Protein AF-A0A2V7Z182-F1 (afdb_monomer)

Radius of gyration: 27.31 Å; Cα contacts (8 Å, |Δi|>4): 202; chains: 1; bounding box: 59×75×96 Å

Sequence (311 aa):
MNIFKPRNRGALAIGIALAGFFAVSAAASAQYPNQYRGQRRAMVRENYERIRQYAHHLDELAQRAREQTHVQQGAYWGFRRDPKFLRSIDRFAERTSSFHERMDTYQTRPWAVDDEINGLLNEARNVQYRLRRASFVTRRTVADWNEVISVLNQMSTEYQAGIGSRGRWRSGDREPYPGSAPPPPGTYQEPNPNQPPPPDYRGNYRRGQGDLRQLAAELETHAARASQLAGGYPGFSPDVRSFGNSVHSFRAMVDDNRASRLELRNEVDRLLQDAQSAHQELTRRPGTVSREVADEWDGIVQVLNRMRDSI

Structure (mmCIF, N/CA/C/O backbone):
data_AF-A0A2V7Z182-F1
#
_entry.id   AF-A0A2V7Z182-F1
#
loop_
_atom_site.group_PDB
_atom_site.id
_atom_site.type_symbol
_atom_site.label_atom_id
_atom_site.label_alt_id
_atom_site.label_comp_id
_atom_site.label_asym_id
_atom_site.label_entity_id
_atom_site.label_seq_id
_atom_site.pdbx_PDB_ins_code
_atom_site.Cartn_x
_atom_site.Cartn_y
_atom_site.Cartn_z
_atom_site.occupancy
_atom_site.B_iso_or_equiv
_atom_site.auth_seq_id
_atom_site.auth_comp_id
_atom_site.auth_asym_id
_atom_site.auth_atom_id
_atom_site.pdbx_PDB_model_num
ATOM 1 N N . MET A 1 1 ? -26.974 -25.967 55.560 1.00 43.41 1 MET A N 1
ATOM 2 C CA . MET A 1 1 ? -26.248 -27.145 55.036 1.00 43.41 1 MET A CA 1
ATOM 3 C C . MET A 1 1 ? -26.009 -26.899 53.553 1.00 43.41 1 MET A C 1
ATOM 5 O O . MET A 1 1 ? -26.954 -26.923 52.779 1.00 43.41 1 MET A O 1
ATOM 9 N N . ASN A 1 2 ? -24.785 -26.504 53.200 1.00 44.12 2 ASN A N 1
ATOM 10 C CA . ASN A 1 2 ? -24.392 -26.087 51.852 1.00 44.12 2 ASN A CA 1
ATOM 11 C C . ASN A 1 2 ? -23.949 -27.306 51.038 1.00 44.12 2 ASN A C 1
ATOM 13 O O . ASN A 1 2 ? -23.007 -27.984 51.441 1.00 44.12 2 ASN A O 1
ATOM 17 N N . ILE A 1 3 ? -24.578 -27.556 49.887 1.00 55.69 3 ILE A N 1
ATOM 18 C CA . ILE A 1 3 ? -24.118 -28.551 48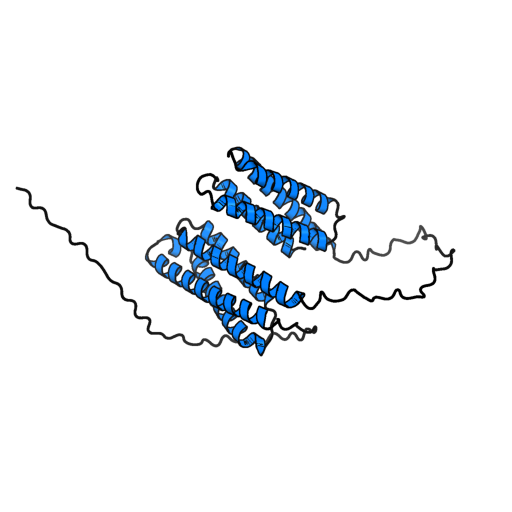.908 1.00 55.69 3 ILE A CA 1
ATOM 19 C C . ILE A 1 3 ? -23.570 -27.788 47.700 1.00 55.69 3 ILE A C 1
ATOM 21 O O . ILE A 1 3 ? -24.314 -27.324 46.836 1.00 55.69 3 ILE A O 1
ATOM 25 N N . PHE A 1 4 ? -22.247 -27.627 47.672 1.00 56.84 4 PHE A N 1
ATOM 26 C CA . PHE A 1 4 ? -21.501 -27.134 46.518 1.00 56.84 4 PHE A CA 1
ATOM 27 C C . PHE A 1 4 ? -21.509 -28.200 45.417 1.00 56.84 4 PHE A C 1
ATOM 29 O O . 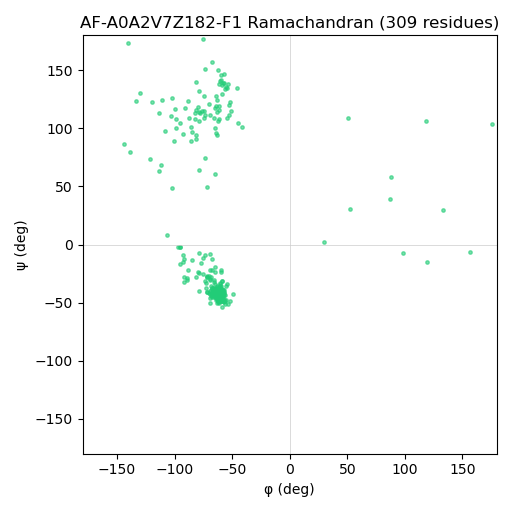PHE A 1 4 ? -21.036 -29.317 45.618 1.00 56.84 4 PHE A O 1
ATOM 36 N N . LYS A 1 5 ? -22.030 -27.848 44.238 1.00 59.91 5 LYS A N 1
ATOM 37 C CA . LYS A 1 5 ? -21.992 -28.682 43.031 1.00 59.91 5 LYS A CA 1
ATOM 38 C C . LYS A 1 5 ? -20.849 -28.188 42.129 1.00 59.91 5 LYS A C 1
ATOM 40 O O . LYS A 1 5 ? -20.912 -27.041 41.682 1.00 59.91 5 LYS A O 1
ATOM 45 N N . PRO A 1 6 ? -19.809 -28.991 41.846 1.00 55.38 6 PRO A N 1
ATOM 46 C CA . PRO A 1 6 ? -18.745 -28.592 40.931 1.00 55.38 6 PRO A CA 1
ATOM 47 C C . PRO A 1 6 ? -19.239 -28.645 39.478 1.00 55.38 6 PRO A C 1
ATOM 49 O O . PRO A 1 6 ? -19.786 -29.648 39.019 1.00 55.38 6 PRO A O 1
ATOM 52 N N . ARG A 1 7 ? -19.054 -27.546 38.738 1.00 53.84 7 ARG A N 1
ATOM 53 C CA . ARG A 1 7 ? -19.228 -27.500 37.281 1.00 53.84 7 ARG A CA 1
ATOM 54 C C . ARG A 1 7 ? -17.909 -27.893 36.617 1.00 53.84 7 ARG A C 1
ATOM 56 O O . ARG A 1 7 ? -16.943 -27.136 36.647 1.00 53.84 7 ARG A O 1
ATOM 63 N N . ASN A 1 8 ? -17.907 -29.081 36.022 1.00 45.34 8 ASN A N 1
ATOM 64 C CA . ASN A 1 8 ? -16.828 -29.614 35.200 1.00 45.34 8 ASN A CA 1
ATOM 65 C C . ASN A 1 8 ? -16.543 -28.693 34.004 1.00 45.34 8 ASN A C 1
ATOM 67 O O . ASN A 1 8 ? -17.449 -28.327 33.255 1.00 45.34 8 ASN A O 1
ATOM 71 N N . ARG A 1 9 ? -15.266 -28.345 33.818 1.00 50.88 9 ARG A N 1
ATOM 72 C CA . ARG A 1 9 ? -14.740 -27.730 32.598 1.00 50.88 9 ARG A CA 1
ATOM 73 C C . ARG A 1 9 ? -14.478 -28.848 31.589 1.00 50.88 9 ARG A C 1
ATOM 75 O O . ARG A 1 9 ? -13.557 -29.634 31.778 1.00 50.88 9 ARG A O 1
ATOM 82 N N . GLY A 1 10 ? -15.301 -28.933 30.549 1.00 38.12 10 GLY A N 1
ATOM 83 C CA . GLY A 1 10 ? -15.028 -29.783 29.393 1.00 38.12 10 GLY A CA 1
ATOM 84 C C . GLY A 1 10 ? -13.944 -29.146 28.529 1.00 38.12 10 GLY A C 1
ATOM 85 O O . GLY A 1 10 ? -14.150 -28.065 27.982 1.00 38.12 10 GLY A O 1
ATOM 86 N N . ALA A 1 11 ? -12.792 -29.805 28.427 1.00 41.91 11 ALA A N 1
ATOM 87 C CA . ALA A 1 11 ? -11.800 -29.539 27.398 1.00 41.91 11 ALA A CA 1
ATOM 88 C C . ALA A 1 11 ? -12.270 -30.212 26.099 1.00 41.91 11 ALA A C 1
ATOM 90 O O . ALA A 1 11 ? -12.361 -31.436 26.036 1.00 41.91 11 ALA A O 1
ATOM 91 N N . LEU A 1 12 ? -12.599 -29.419 25.079 1.00 40.78 12 LEU A N 1
ATOM 92 C CA . LEU A 1 12 ? -12.840 -29.910 23.724 1.00 40.78 12 LEU A CA 1
ATOM 93 C C . LEU A 1 12 ? -11.544 -29.768 22.924 1.00 40.78 12 LEU A C 1
ATOM 95 O O . LEU A 1 12 ? -11.163 -28.669 22.527 1.00 40.78 12 LEU A O 1
ATOM 99 N N . ALA A 1 13 ? -10.871 -30.896 22.712 1.00 37.09 13 ALA A N 1
ATOM 100 C CA . ALA A 1 13 ? -9.857 -31.043 21.682 1.00 37.09 13 ALA A CA 1
ATOM 101 C C . ALA A 1 13 ? -10.572 -31.185 20.331 1.00 37.09 13 ALA A C 1
ATOM 103 O O . ALA A 1 13 ? -11.305 -32.148 20.113 1.00 37.09 13 ALA A O 1
ATOM 104 N N . ILE A 1 14 ? -10.388 -30.214 19.438 1.00 36.94 14 ILE A N 1
ATOM 105 C CA . ILE A 1 14 ? -10.857 -30.294 18.053 1.00 36.94 14 ILE A CA 1
ATOM 106 C C . ILE A 1 14 ? -9.654 -30.713 17.210 1.00 36.94 14 ILE A C 1
ATOM 108 O O . ILE A 1 14 ? -8.779 -29.903 16.914 1.00 36.94 14 ILE A O 1
ATOM 112 N N . GLY A 1 15 ? -9.594 -31.999 16.865 1.00 32.78 15 GLY A N 1
ATOM 113 C CA . GLY A 1 15 ? -8.728 -32.497 15.803 1.00 32.78 15 GLY A CA 1
ATOM 114 C C . GLY A 1 15 ? -9.387 -32.214 14.457 1.00 32.78 15 GLY A C 1
ATOM 115 O O . GLY A 1 15 ? -10.484 -32.702 14.200 1.00 32.78 15 GLY A O 1
ATOM 116 N N . ILE A 1 16 ? -8.738 -31.416 13.611 1.00 33.66 16 ILE A N 1
ATOM 117 C CA . ILE A 1 16 ? -9.162 -31.212 12.224 1.00 33.66 16 ILE A CA 1
ATOM 118 C C . ILE A 1 16 ? -8.290 -32.112 11.352 1.00 33.66 16 ILE A C 1
ATOM 120 O O . ILE A 1 16 ? -7.101 -31.859 11.174 1.00 33.66 16 ILE A O 1
ATOM 124 N N . ALA A 1 17 ? -8.893 -33.175 10.826 1.00 31.91 17 ALA A N 1
ATOM 125 C CA . ALA A 1 17 ? -8.349 -33.935 9.713 1.00 31.91 17 ALA A CA 1
ATOM 126 C C . ALA A 1 17 ? -8.723 -33.207 8.413 1.00 31.91 17 ALA A C 1
ATOM 128 O O . ALA A 1 17 ? -9.901 -33.115 8.071 1.00 31.91 17 ALA A O 1
ATOM 129 N N . LEU A 1 18 ? -7.731 -32.673 7.699 1.00 32.06 18 LEU A N 1
ATOM 130 C CA . LEU A 1 18 ? -7.909 -32.136 6.350 1.00 32.06 18 LEU A CA 1
ATOM 131 C C . LEU A 1 18 ? -7.786 -33.285 5.343 1.00 32.06 18 LEU A C 1
ATOM 133 O O . LEU A 1 18 ? -6.684 -33.675 4.965 1.00 32.06 18 LEU A O 1
ATOM 137 N N . ALA A 1 19 ? -8.925 -33.838 4.926 1.00 31.41 19 ALA A N 1
ATOM 138 C CA . ALA A 1 19 ? -9.030 -34.668 3.729 1.00 31.41 19 ALA A CA 1
ATOM 139 C C . ALA A 1 19 ? -9.649 -33.820 2.606 1.00 31.41 19 ALA A C 1
ATOM 141 O O . ALA A 1 19 ? -10.671 -33.167 2.806 1.00 31.41 19 ALA A O 1
ATOM 142 N N . GLY A 1 20 ? -8.955 -33.773 1.467 1.00 29.89 20 GLY A N 1
ATOM 143 C CA . GLY A 1 20 ? -9.157 -32.800 0.394 1.00 29.89 20 GLY A CA 1
ATOM 144 C C . GLY A 1 20 ? -10.384 -32.994 -0.495 1.00 29.89 20 GLY A C 1
ATOM 145 O O . GLY A 1 20 ? -11.116 -33.966 -0.369 1.00 29.89 20 GLY A O 1
ATOM 146 N N . PHE A 1 21 ? -10.550 -32.040 -1.415 1.00 30.34 21 PHE A N 1
ATOM 147 C CA . PHE A 1 21 ? -10.934 -32.192 -2.827 1.00 30.34 21 PHE A CA 1
ATOM 148 C C . PHE A 1 21 ? -11.083 -30.771 -3.398 1.00 30.34 21 PHE A C 1
ATOM 150 O O . PHE A 1 21 ? -12.078 -30.103 -3.133 1.00 30.34 21 PHE A O 1
ATOM 157 N N . PHE A 1 22 ? -10.110 -30.290 -4.177 1.00 30.70 22 PHE A N 1
ATOM 158 C CA . PHE A 1 22 ? -10.316 -29.103 -5.011 1.00 30.70 22 PHE A CA 1
ATOM 159 C C . PHE A 1 22 ? -10.513 -29.549 -6.454 1.00 30.70 22 PHE A C 1
ATOM 161 O O . PHE A 1 22 ? -9.608 -30.068 -7.105 1.00 30.70 22 PHE A O 1
ATOM 168 N N . ALA A 1 23 ? -11.744 -29.371 -6.927 1.00 30.06 23 ALA A N 1
ATOM 169 C CA . ALA A 1 23 ? -12.083 -29.440 -8.333 1.00 30.06 23 ALA A CA 1
ATOM 170 C C . ALA A 1 23 ? -11.379 -28.287 -9.061 1.00 30.06 23 ALA A C 1
ATOM 172 O O . ALA A 1 23 ? -11.641 -27.115 -8.787 1.00 30.06 23 ALA A O 1
ATOM 173 N N . VAL A 1 24 ? -10.489 -28.632 -9.991 1.00 30.06 24 VAL A N 1
ATOM 174 C CA . VAL A 1 24 ? -9.858 -27.688 -10.917 1.00 30.06 24 VAL A CA 1
ATOM 175 C C . VAL A 1 24 ? -10.954 -27.113 -11.811 1.00 30.06 24 VAL A C 1
ATOM 177 O O . VAL A 1 24 ? -11.411 -27.756 -12.754 1.00 30.06 24 VAL A O 1
ATOM 180 N N . SER A 1 25 ? -11.412 -25.903 -11.501 1.00 30.92 25 SER A N 1
ATOM 181 C CA . SER A 1 25 ? -12.234 -25.133 -12.429 1.00 30.92 25 SER A CA 1
ATOM 182 C C . SER A 1 25 ? -11.298 -24.516 -13.457 1.00 30.92 25 SER A C 1
ATOM 184 O O . SER A 1 25 ? -10.564 -23.579 -13.156 1.00 30.92 25 SER A O 1
ATOM 186 N N . ALA A 1 26 ? -11.306 -25.060 -14.672 1.00 32.38 26 ALA A N 1
ATOM 187 C CA . ALA A 1 26 ? -10.651 -24.448 -15.816 1.00 32.38 26 ALA A CA 1
ATOM 188 C C . ALA A 1 26 ? -11.330 -23.101 -16.109 1.00 32.38 26 ALA A C 1
ATOM 190 O O . ALA A 1 26 ? -12.358 -23.035 -16.784 1.00 32.38 26 ALA A O 1
ATOM 191 N N . ALA A 1 27 ? -10.778 -22.017 -15.566 1.00 37.78 27 ALA A N 1
ATOM 192 C CA . ALA A 1 27 ? -11.154 -20.677 -15.972 1.00 37.78 27 ALA A CA 1
ATOM 193 C C . ALA A 1 27 ? -10.754 -20.503 -17.442 1.00 37.78 27 ALA A C 1
ATOM 195 O O . ALA A 1 27 ? -9.583 -20.624 -17.806 1.00 37.78 27 ALA A O 1
ATOM 196 N N . ALA A 1 28 ? -11.752 -20.249 -18.289 1.00 33.56 28 ALA A N 1
ATOM 197 C CA . ALA A 1 28 ? -11.563 -19.887 -19.680 1.00 33.56 28 ALA A CA 1
ATOM 198 C C . ALA A 1 28 ? -10.598 -18.697 -19.760 1.00 33.56 28 ALA A C 1
ATOM 200 O O . ALA A 1 28 ? -10.908 -17.584 -19.331 1.00 33.56 28 ALA A O 1
ATOM 201 N N . SER A 1 29 ? -9.405 -18.946 -20.290 1.00 39.16 29 SER A N 1
ATOM 202 C CA . SER A 1 29 ? -8.447 -17.905 -20.605 1.00 39.16 29 SER A CA 1
ATOM 203 C C . SER A 1 29 ? -9.039 -17.048 -21.717 1.00 39.16 29 SER A C 1
ATOM 205 O O . SER A 1 29 ? -9.168 -17.472 -22.865 1.00 39.16 29 SER A O 1
ATOM 207 N N . ALA A 1 30 ? -9.421 -15.820 -21.369 1.00 37.66 30 ALA A N 1
ATOM 208 C CA . ALA A 1 30 ? -9.633 -14.777 -22.352 1.00 37.66 30 ALA A CA 1
ATOM 209 C C . ALA A 1 30 ? -8.343 -14.668 -23.178 1.00 37.66 30 ALA A C 1
ATOM 211 O O . ALA A 1 30 ? -7.292 -14.260 -22.677 1.00 37.66 30 ALA A O 1
ATOM 212 N N . GLN A 1 31 ? -8.408 -15.116 -24.431 1.00 34.97 31 GLN A N 1
ATOM 213 C CA . GLN A 1 31 ? -7.361 -14.910 -25.417 1.00 34.97 31 GLN A CA 1
ATOM 214 C C . GLN A 1 31 ? -7.264 -13.405 -25.649 1.00 34.97 31 GLN A C 1
ATOM 216 O O . GLN A 1 31 ? -8.044 -12.843 -26.408 1.00 34.97 31 GLN A O 1
ATOM 221 N N . TYR A 1 32 ? -6.341 -12.741 -24.957 1.00 35.16 32 TYR A N 1
ATOM 222 C CA . TYR A 1 32 ? -5.989 -11.358 -25.248 1.00 35.16 32 TYR A CA 1
ATOM 223 C C . TYR A 1 32 ? -5.156 -11.338 -26.536 1.00 35.16 32 TYR A C 1
ATOM 225 O O . TYR A 1 32 ? -4.015 -11.813 -26.524 1.00 35.16 32 TYR A O 1
ATOM 233 N N . PRO A 1 33 ? -5.668 -10.789 -27.651 1.00 40.59 33 PRO A N 1
ATOM 234 C CA . PRO A 1 33 ? -4.858 -10.564 -28.828 1.00 40.59 33 PRO A CA 1
ATOM 235 C C . PRO A 1 33 ? -4.105 -9.258 -28.590 1.00 40.59 33 PRO A C 1
ATOM 237 O O . PRO A 1 33 ? -4.639 -8.180 -28.821 1.00 40.59 33 PRO A O 1
ATOM 240 N N . ASN A 1 34 ? -2.877 -9.324 -28.074 1.00 42.03 34 ASN A N 1
ATOM 241 C CA . ASN A 1 34 ? -2.003 -8.155 -28.108 1.00 42.03 34 ASN A CA 1
ATOM 242 C C . ASN A 1 34 ? -0.537 -8.527 -28.327 1.00 42.03 34 ASN A C 1
ATOM 244 O O . ASN A 1 34 ? 0.277 -8.656 -27.413 1.00 42.03 34 ASN A O 1
ATOM 248 N N . GLN A 1 35 ? -0.227 -8.644 -29.616 1.00 40.00 35 GLN A N 1
ATOM 249 C CA . GLN A 1 35 ? 1.093 -8.579 -30.233 1.00 40.00 35 GLN A CA 1
ATOM 250 C C . GLN A 1 35 ? 1.727 -7.174 -30.078 1.00 40.00 35 GLN A C 1
ATOM 252 O O . GLN A 1 35 ? 2.040 -6.515 -31.067 1.00 40.00 35 GLN A O 1
ATOM 257 N N . TYR A 1 36 ? 1.955 -6.706 -28.848 1.00 44.97 36 TYR A N 1
ATOM 258 C CA . TYR A 1 36 ? 2.839 -5.560 -28.586 1.00 44.97 36 TYR A CA 1
ATOM 259 C C . TYR A 1 36 ? 4.193 -6.103 -28.105 1.00 44.97 36 TYR A C 1
ATOM 261 O O . TYR A 1 36 ? 4.327 -6.541 -26.965 1.00 44.97 36 TYR A O 1
ATOM 269 N N . ARG A 1 37 ? 5.129 -6.391 -29.023 1.00 40.47 37 ARG A N 1
ATOM 270 C CA . ARG A 1 37 ? 6.167 -5.478 -29.558 1.00 40.47 37 ARG A CA 1
ATOM 271 C C . ARG A 1 37 ? 6.949 -4.764 -28.457 1.00 40.47 37 ARG A C 1
ATOM 273 O O . ARG A 1 37 ? 6.459 -3.837 -27.829 1.00 40.47 37 ARG A O 1
ATOM 280 N N . GLY A 1 38 ? 8.202 -5.182 -28.319 1.00 41.78 38 GLY A N 1
ATOM 281 C CA . GLY A 1 38 ? 9.163 -4.711 -27.333 1.00 41.78 38 GLY A CA 1
ATOM 282 C C . GLY A 1 38 ? 9.547 -5.894 -26.465 1.00 41.78 38 GLY A C 1
ATOM 283 O O . GLY A 1 38 ? 8.718 -6.373 -25.703 1.00 41.78 38 GLY A O 1
ATOM 284 N N . GLN A 1 39 ? 10.759 -6.421 -26.650 1.00 47.22 39 GLN A N 1
ATOM 285 C CA . GLN A 1 39 ? 11.314 -7.542 -25.887 1.00 47.22 39 GLN A CA 1
ATOM 286 C C . GLN A 1 39 ? 10.962 -7.399 -24.401 1.00 47.22 39 GLN A C 1
ATOM 288 O O . GLN A 1 39 ? 11.580 -6.605 -23.690 1.00 47.22 39 GLN A O 1
ATOM 293 N N . ARG A 1 40 ? 9.953 -8.149 -23.937 1.00 56.69 40 ARG A N 1
ATOM 294 C CA . ARG A 1 40 ? 9.648 -8.253 -22.512 1.00 56.69 40 ARG A CA 1
ATOM 295 C C . ARG A 1 40 ? 10.878 -8.885 -21.893 1.00 56.69 40 ARG A C 1
ATOM 297 O O . ARG A 1 40 ? 11.181 -10.047 -22.159 1.00 56.69 40 ARG A O 1
ATOM 304 N N . ARG A 1 41 ? 11.655 -8.071 -21.180 1.00 67.25 41 ARG A N 1
ATOM 305 C CA . ARG A 1 41 ? 12.883 -8.517 -20.535 1.00 67.25 41 ARG A CA 1
ATOM 306 C C . ARG A 1 41 ? 12.478 -9.580 -19.529 1.00 67.25 41 ARG A C 1
ATOM 308 O O . ARG A 1 41 ? 11.847 -9.266 -18.526 1.00 67.25 41 ARG A O 1
ATOM 315 N N . ALA A 1 42 ? 12.796 -10.831 -19.845 1.00 75.44 42 ALA A N 1
ATOM 316 C CA . ALA A 1 42 ? 12.659 -11.910 -18.889 1.00 75.44 42 ALA A CA 1
ATOM 317 C C . ALA A 1 42 ? 13.472 -11.537 -17.645 1.00 75.44 42 ALA A C 1
ATOM 319 O O . ALA A 1 42 ? 14.607 -11.060 -17.759 1.00 75.44 42 ALA A O 1
ATOM 320 N N . MET A 1 43 ? 12.870 -11.714 -16.473 1.00 84.19 43 MET A N 1
ATOM 321 C CA . MET A 1 43 ? 13.560 -11.466 -15.215 1.00 84.19 43 MET A CA 1
ATOM 322 C C . MET A 1 43 ? 14.826 -12.315 -15.105 1.00 84.19 43 MET A C 1
ATOM 324 O O . MET A 1 43 ? 14.887 -13.449 -15.586 1.00 84.19 43 MET A O 1
ATOM 328 N N . VAL A 1 44 ? 15.843 -11.761 -14.442 1.00 86.69 44 VAL A N 1
ATOM 329 C CA . VAL A 1 44 ? 17.016 -12.536 -14.028 1.00 86.69 44 VAL A CA 1
ATOM 330 C C . VAL A 1 44 ? 16.541 -13.703 -13.158 1.00 86.69 44 VAL A C 1
ATOM 332 O O . VAL A 1 44 ? 15.653 -13.529 -12.326 1.00 86.69 44 VAL A O 1
ATOM 335 N N . ARG A 1 45 ? 17.127 -14.891 -13.356 1.00 87.69 45 ARG A N 1
ATOM 336 C CA . ARG A 1 45 ? 16.729 -16.134 -12.673 1.00 87.69 45 ARG A CA 1
ATOM 337 C C . ARG A 1 45 ? 16.607 -15.968 -11.155 1.00 87.69 45 ARG A C 1
ATOM 339 O O . ARG A 1 45 ? 15.639 -16.440 -10.577 1.00 87.69 45 ARG A O 1
ATOM 346 N N . GLU A 1 46 ? 17.549 -15.261 -10.543 1.00 89.50 46 GLU A N 1
ATOM 347 C CA . GLU A 1 46 ? 17.565 -15.006 -9.102 1.00 89.50 46 GLU A CA 1
ATOM 348 C C . GLU A 1 46 ? 16.368 -14.156 -8.634 1.00 89.50 46 GLU A C 1
ATOM 350 O O . GLU A 1 46 ? 15.692 -14.509 -7.671 1.00 89.50 46 GLU A O 1
ATOM 355 N N . ASN A 1 47 ? 16.053 -13.062 -9.337 1.00 90.19 47 ASN A N 1
ATOM 356 C CA . ASN A 1 47 ? 14.873 -12.239 -9.042 1.00 90.19 47 ASN A CA 1
ATOM 357 C C . ASN A 1 47 ? 13.577 -13.018 -9.277 1.00 90.19 47 ASN A C 1
ATOM 359 O O . ASN A 1 47 ? 12.633 -12.892 -8.504 1.00 90.19 47 ASN A O 1
ATOM 363 N N . TYR A 1 48 ? 13.540 -13.845 -10.323 1.00 92.62 48 TYR A N 1
ATOM 364 C CA . TYR A 1 48 ? 12.413 -14.735 -10.577 1.00 92.62 48 TYR A CA 1
ATOM 365 C C . TYR A 1 48 ? 12.186 -15.707 -9.409 1.00 92.62 48 TYR A C 1
ATOM 367 O O . TYR A 1 48 ? 11.059 -15.820 -8.935 1.00 92.62 48 TYR A O 1
ATOM 375 N N . GLU A 1 49 ? 13.235 -16.376 -8.923 1.00 94.44 49 GLU A N 1
ATOM 376 C CA . GLU A 1 49 ? 13.138 -17.311 -7.794 1.00 94.44 49 GLU A CA 1
ATOM 377 C C . GLU A 1 49 ? 12.648 -16.601 -6.520 1.00 94.44 49 GLU A C 1
ATOM 379 O O . GLU A 1 49 ? 11.759 -17.121 -5.845 1.00 94.44 49 GLU A O 1
ATOM 384 N N . ARG A 1 50 ? 13.123 -15.377 -6.248 1.00 95.06 50 ARG A N 1
ATOM 385 C CA . ARG A 1 50 ? 12.624 -14.544 -5.138 1.00 95.06 50 ARG A CA 1
ATOM 386 C C . ARG A 1 50 ? 11.148 -14.179 -5.288 1.00 95.06 50 ARG A C 1
ATOM 388 O O . ARG A 1 50 ? 10.364 -14.389 -4.369 1.00 95.06 50 ARG A O 1
ATOM 395 N N . ILE A 1 51 ? 10.734 -13.679 -6.452 1.00 95.31 51 ILE A N 1
ATOM 396 C CA . ILE A 1 51 ? 9.330 -13.306 -6.702 1.00 95.31 51 ILE A CA 1
ATOM 397 C C . ILE A 1 51 ? 8.416 -14.524 -6.628 1.00 95.31 51 ILE A C 1
ATOM 399 O O . ILE A 1 51 ? 7.307 -14.417 -6.114 1.00 95.31 51 ILE A O 1
ATOM 403 N N . ARG A 1 52 ? 8.882 -15.691 -7.078 1.00 95.94 52 ARG A N 1
ATOM 404 C CA . ARG A 1 52 ? 8.161 -16.956 -6.934 1.00 95.94 52 ARG A CA 1
ATOM 405 C C . ARG A 1 52 ? 7.975 -17.343 -5.463 1.00 95.94 52 ARG A C 1
ATOM 407 O O . ARG A 1 52 ? 6.869 -17.706 -5.078 1.00 95.94 52 ARG A O 1
ATOM 414 N N . GLN A 1 53 ? 9.016 -17.219 -4.636 1.00 96.94 53 GLN A N 1
ATOM 415 C CA . GLN A 1 53 ? 8.913 -17.452 -3.187 1.00 96.94 53 GLN A CA 1
ATOM 416 C C . GLN A 1 53 ? 7.921 -16.488 -2.528 1.00 96.94 53 GLN A C 1
ATOM 418 O O . GLN A 1 53 ? 7.091 -16.913 -1.727 1.00 96.94 53 GLN A O 1
ATOM 423 N N . TYR A 1 54 ? 7.952 -15.205 -2.899 1.00 97.19 54 TYR A N 1
ATOM 424 C CA . TYR A 1 54 ? 6.974 -14.242 -2.399 1.00 97.19 54 TYR A CA 1
ATOM 425 C C . TYR A 1 54 ? 5.553 -14.542 -2.872 1.00 97.19 54 TYR A C 1
ATOM 427 O O . TYR A 1 54 ? 4.629 -14.390 -2.084 1.00 97.19 54 TYR A O 1
ATOM 435 N N . ALA A 1 55 ? 5.368 -14.993 -4.116 1.00 97.62 55 ALA A N 1
ATOM 436 C CA . ALA A 1 55 ? 4.061 -15.383 -4.639 1.00 97.62 55 ALA A CA 1
ATOM 437 C C . ALA A 1 55 ? 3.450 -16.531 -3.824 1.00 97.62 55 ALA A C 1
ATOM 439 O O . ALA A 1 55 ? 2.290 -16.451 -3.431 1.00 97.62 55 ALA A O 1
ATOM 440 N N . HIS A 1 56 ? 4.255 -17.552 -3.518 1.00 97.81 56 HIS A N 1
ATOM 441 C CA . HIS A 1 56 ? 3.855 -18.662 -2.657 1.00 97.81 56 HIS A CA 1
ATOM 442 C C . HIS A 1 56 ? 3.494 -18.182 -1.245 1.00 97.81 56 HIS A C 1
ATOM 444 O O . HIS A 1 56 ? 2.417 -18.486 -0.742 1.00 97.81 56 HIS A O 1
ATOM 450 N N . HIS A 1 57 ? 4.363 -17.385 -0.613 1.00 97.50 57 HIS A N 1
ATOM 451 C CA . HIS A 1 57 ? 4.100 -16.858 0.728 1.00 97.50 57 HIS A CA 1
ATOM 452 C C . HIS A 1 57 ? 2.837 -15.980 0.764 1.00 97.50 57 HIS A C 1
ATOM 454 O O . HIS A 1 57 ? 2.033 -16.068 1.691 1.00 97.50 57 HIS A O 1
ATOM 460 N N . LEU A 1 58 ? 2.629 -15.158 -0.266 1.00 97.88 58 LEU A N 1
ATOM 461 C CA . LEU A 1 58 ? 1.442 -14.323 -0.402 1.00 97.88 58 LEU A CA 1
ATOM 462 C C . LEU A 1 58 ? 0.166 -15.169 -0.514 1.00 97.88 58 LEU A C 1
ATOM 464 O O . LEU A 1 58 ? -0.833 -14.819 0.111 1.00 97.88 58 LEU A O 1
ATOM 468 N N . ASP A 1 59 ? 0.198 -16.271 -1.270 1.00 98.12 59 ASP A N 1
ATOM 469 C CA . ASP A 1 59 ? -0.922 -17.215 -1.387 1.00 98.12 59 ASP A CA 1
ATOM 470 C C . ASP A 1 59 ? -1.252 -17.840 -0.029 1.00 98.12 59 ASP A C 1
ATOM 472 O O . ASP A 1 59 ? -2.390 -17.747 0.427 1.00 98.12 59 ASP A O 1
ATOM 476 N N . GLU A 1 60 ? -0.253 -18.347 0.700 1.00 97.56 60 GLU A N 1
ATOM 477 C CA . GLU A 1 60 ? -0.451 -18.882 2.054 1.00 97.56 60 GLU A CA 1
ATOM 478 C C . GLU A 1 60 ? -1.085 -17.858 3.009 1.00 97.56 60 GLU A C 1
ATOM 480 O O . GLU A 1 60 ? -2.007 -18.191 3.762 1.00 97.56 60 GLU A O 1
ATOM 485 N N . LEU A 1 61 ? -0.621 -16.603 2.979 1.00 96.50 61 LEU A N 1
ATOM 486 C CA . LEU A 1 61 ? -1.192 -15.521 3.785 1.00 96.50 61 LEU A CA 1
ATOM 487 C C . LEU A 1 61 ? -2.637 -15.212 3.375 1.00 96.50 61 LEU A C 1
ATOM 489 O O . LEU A 1 61 ? -3.498 -15.035 4.241 1.00 96.50 61 LEU A O 1
ATOM 493 N N . ALA A 1 62 ? -2.922 -15.175 2.072 1.00 96.25 62 ALA A N 1
ATOM 494 C CA . ALA A 1 62 ? -4.251 -14.886 1.552 1.00 96.25 62 ALA A CA 1
ATOM 495 C C . ALA A 1 62 ? -5.256 -16.003 1.884 1.00 96.25 62 ALA A C 1
ATOM 497 O O . ALA A 1 62 ? -6.365 -15.705 2.340 1.00 96.25 62 ALA A O 1
ATOM 498 N N . GLN A 1 63 ? -4.866 -17.276 1.742 1.00 97.12 63 GLN A N 1
ATOM 499 C CA . GLN A 1 63 ? -5.700 -18.415 2.145 1.00 97.12 63 GLN A CA 1
ATOM 500 C C . GLN A 1 63 ? -5.936 -18.420 3.655 1.00 97.12 63 GLN A C 1
ATOM 502 O O . GLN A 1 63 ? -7.076 -18.545 4.101 1.00 97.12 63 GLN A O 1
ATOM 507 N N . ARG A 1 64 ? -4.896 -18.181 4.463 1.00 94.88 64 ARG A N 1
ATOM 508 C CA . ARG A 1 64 ? -5.038 -18.088 5.922 1.00 94.88 64 ARG A CA 1
ATOM 509 C C . ARG A 1 64 ? -5.993 -16.962 6.326 1.00 94.88 64 ARG A C 1
ATOM 511 O O . ARG A 1 64 ? -6.845 -17.162 7.191 1.00 94.88 64 ARG A O 1
ATOM 518 N N . ALA A 1 65 ? -5.884 -15.787 5.705 1.00 91.62 65 ALA A N 1
ATOM 519 C CA . ALA A 1 65 ? -6.784 -14.663 5.962 1.00 91.62 65 ALA A CA 1
ATOM 520 C C . ALA A 1 65 ? -8.236 -15.001 5.581 1.00 91.62 65 ALA A C 1
ATOM 522 O O . ALA A 1 65 ? -9.167 -14.692 6.334 1.00 91.62 65 ALA A O 1
ATOM 523 N N . ARG A 1 66 ? -8.433 -15.685 4.449 1.00 93.38 66 ARG A N 1
ATOM 524 C CA . ARG A 1 66 ? -9.733 -16.202 4.011 1.00 93.38 66 ARG A CA 1
ATOM 525 C C . ARG A 1 66 ? -10.324 -17.170 5.034 1.00 93.38 66 ARG A C 1
ATOM 527 O O . ARG A 1 66 ? -11.430 -16.932 5.518 1.00 93.38 66 ARG A O 1
ATOM 534 N N . GLU A 1 67 ? -9.585 -18.203 5.423 1.00 92.19 67 GLU A N 1
ATOM 535 C CA . GLU A 1 67 ? -10.014 -19.200 6.411 1.00 92.19 67 GLU A CA 1
ATOM 536 C C . GLU A 1 67 ? -10.389 -18.559 7.750 1.00 92.19 67 GLU A C 1
ATOM 538 O O . GLU A 1 67 ? -11.479 -18.796 8.274 1.00 92.19 67 GLU A O 1
ATOM 543 N N . GLN A 1 68 ? -9.528 -17.685 8.282 1.00 89.00 68 GLN A N 1
ATOM 544 C CA . GLN A 1 68 ? -9.802 -16.968 9.528 1.00 89.00 68 GLN A CA 1
ATOM 545 C C . GLN A 1 68 ? -11.097 -16.156 9.447 1.00 89.00 68 GLN A C 1
ATOM 547 O O . GLN A 1 68 ? -11.867 -16.120 10.409 1.00 89.00 68 GLN A O 1
ATOM 552 N N . THR A 1 69 ? -11.344 -15.507 8.310 1.00 86.56 69 THR A N 1
ATOM 553 C CA . THR A 1 69 ? -12.533 -14.678 8.114 1.00 86.56 69 THR A CA 1
ATOM 554 C C . THR A 1 69 ? -13.806 -15.530 8.081 1.00 86.56 69 THR A C 1
ATOM 556 O O . THR A 1 69 ? -14.794 -15.175 8.728 1.00 86.56 69 THR A O 1
ATOM 559 N N . HIS A 1 70 ? -13.777 -16.688 7.415 1.00 88.50 70 HIS A N 1
ATOM 560 C CA . HIS A 1 70 ? -14.902 -17.635 7.397 1.00 88.50 70 HIS A CA 1
ATOM 561 C C . HIS A 1 70 ? -15.167 -18.254 8.775 1.00 88.50 70 HIS A C 1
ATOM 563 O O . HIS A 1 70 ? -16.320 -18.347 9.199 1.00 88.50 70 HIS A O 1
ATOM 569 N N . VAL A 1 71 ? -14.123 -18.588 9.541 1.00 86.81 71 VAL A N 1
ATOM 570 C CA . VAL A 1 71 ? -14.278 -19.052 10.933 1.00 86.81 71 VAL A CA 1
ATOM 571 C C . VAL A 1 71 ? -14.932 -17.967 11.801 1.00 86.81 71 VAL A C 1
ATOM 573 O O . VAL A 1 71 ? -15.854 -18.244 12.573 1.00 86.81 71 VAL A O 1
ATOM 576 N N . GLN A 1 72 ? -14.514 -16.707 11.646 1.00 81.50 72 GLN A N 1
ATOM 577 C CA . GLN A 1 72 ? -15.080 -15.580 12.394 1.00 81.50 72 GLN A CA 1
ATOM 578 C C . GLN A 1 72 ? -16.519 -15.235 11.975 1.00 81.50 72 GLN A C 1
ATOM 580 O O . GLN A 1 72 ? -17.293 -14.765 12.813 1.00 81.50 72 GLN A O 1
ATOM 585 N N . GLN A 1 73 ? -16.924 -15.525 10.733 1.00 78.06 73 GLN A N 1
ATOM 586 C CA . GLN A 1 73 ? -18.299 -15.336 10.248 1.00 78.06 73 GLN A CA 1
ATOM 587 C C . GLN A 1 73 ? -19.338 -16.130 11.063 1.00 78.06 73 GLN A C 1
ATOM 589 O O . GLN A 1 73 ? -20.486 -15.692 11.222 1.00 78.06 73 GLN A O 1
ATOM 594 N N . GLY A 1 74 ? -18.947 -17.294 11.591 1.00 73.69 74 GLY A N 1
ATOM 595 C CA . GLY A 1 74 ? -19.791 -18.111 12.463 1.00 73.69 74 GLY A CA 1
ATOM 596 C C . GLY A 1 74 ? -19.963 -17.518 13.864 1.00 73.69 74 GLY A C 1
ATOM 597 O O . GLY A 1 74 ? -21.058 -17.580 14.422 1.00 73.69 74 GLY A O 1
ATOM 598 N N . ALA A 1 75 ? -18.904 -16.914 14.406 1.00 74.56 75 ALA A N 1
ATOM 599 C CA . ALA A 1 75 ? -18.848 -16.435 15.787 1.00 74.56 75 ALA A CA 1
ATOM 600 C C . ALA A 1 75 ? -19.339 -14.987 15.968 1.00 74.56 75 ALA A C 1
ATOM 602 O O . ALA A 1 75 ? -19.886 -14.650 17.017 1.00 74.56 75 ALA A O 1
ATOM 603 N N . TYR A 1 76 ? -19.170 -14.125 14.960 1.00 71.69 76 TYR A N 1
ATOM 604 C CA . TYR A 1 76 ? -19.441 -12.691 15.071 1.00 71.69 76 TYR A CA 1
ATOM 605 C C . TYR A 1 76 ? -20.518 -12.217 14.090 1.00 71.69 76 TYR A C 1
ATOM 607 O O . TYR A 1 76 ? -20.372 -12.283 12.869 1.00 71.69 76 TYR A O 1
ATOM 615 N N . TRP A 1 77 ? -21.581 -11.619 14.636 1.00 69.62 77 TRP A N 1
ATOM 616 C CA . TRP A 1 77 ? -22.699 -11.050 13.867 1.00 69.62 77 TRP A CA 1
ATOM 617 C C . TRP A 1 77 ? -22.274 -9.930 12.893 1.00 69.62 77 TRP A C 1
ATOM 619 O O . TRP A 1 77 ? -22.963 -9.678 11.907 1.00 69.62 77 TRP A O 1
ATOM 629 N N . GLY A 1 78 ? -21.138 -9.269 13.150 1.00 71.88 78 GLY A N 1
ATOM 630 C CA . GLY A 1 78 ? -20.605 -8.176 12.327 1.00 71.88 78 GLY A CA 1
ATOM 631 C C . GLY A 1 78 ? -20.207 -8.599 10.909 1.00 71.88 78 GLY A C 1
ATOM 632 O O . GLY A 1 78 ? -20.610 -7.943 9.952 1.00 71.88 78 GLY A O 1
ATOM 633 N N . PHE A 1 79 ? -19.518 -9.735 10.750 1.00 69.00 79 PHE A N 1
ATOM 634 C CA . PHE A 1 79 ? -19.085 -10.229 9.432 1.00 69.00 79 PHE A CA 1
ATOM 635 C C . PHE A 1 79 ? -20.264 -10.625 8.535 1.00 69.00 79 PHE A C 1
ATOM 637 O O . PHE A 1 79 ? -20.206 -10.448 7.321 1.00 69.00 79 PHE A O 1
ATOM 644 N N . ARG A 1 80 ? -21.380 -11.087 9.120 1.00 73.38 80 ARG A N 1
ATOM 645 C CA . ARG A 1 80 ? -22.609 -11.395 8.364 1.00 73.38 80 ARG A CA 1
ATOM 646 C C . ARG A 1 80 ? -23.241 -10.157 7.722 1.00 73.38 80 ARG A C 1
ATOM 648 O O . ARG A 1 80 ? -23.969 -10.295 6.744 1.00 73.38 80 ARG A O 1
ATOM 655 N N . ARG A 1 81 ? -22.978 -8.960 8.259 1.00 78.31 81 ARG A N 1
ATOM 656 C CA . ARG A 1 81 ? -23.524 -7.696 7.743 1.00 78.31 81 ARG A CA 1
ATOM 657 C C . ARG A 1 81 ? -22.707 -7.090 6.602 1.00 78.31 81 ARG A C 1
ATOM 659 O O . ARG A 1 81 ? -23.231 -6.208 5.928 1.00 78.31 81 ARG A O 1
ATOM 666 N N . ASP A 1 82 ? -21.483 -7.561 6.352 1.00 85.38 82 ASP A N 1
ATOM 667 C CA . ASP A 1 82 ? -20.658 -7.082 5.235 1.00 85.38 82 ASP A CA 1
ATOM 668 C C . ASP A 1 82 ? -20.260 -8.218 4.271 1.00 85.38 82 ASP A C 1
ATOM 670 O O . ASP A 1 82 ? -19.100 -8.635 4.210 1.00 85.38 82 ASP A O 1
ATOM 674 N N . PRO A 1 83 ? -21.209 -8.721 3.456 1.00 87.31 83 PRO A N 1
ATOM 675 C CA . PRO A 1 83 ? -20.913 -9.736 2.446 1.00 87.31 83 PRO A CA 1
ATOM 676 C C . PRO A 1 83 ? -19.963 -9.227 1.351 1.00 87.31 83 PRO A C 1
ATOM 678 O O . PRO A 1 83 ? -19.354 -10.030 0.645 1.00 87.31 83 PRO A O 1
ATOM 681 N N . LYS A 1 84 ? -19.826 -7.902 1.182 1.00 89.00 84 LYS A N 1
ATOM 682 C CA . LYS A 1 84 ? -18.883 -7.326 0.214 1.00 89.00 84 LYS A CA 1
ATOM 683 C C . LYS A 1 84 ? -17.452 -7.506 0.699 1.00 89.00 84 LYS A C 1
ATOM 685 O O . LYS A 1 84 ? -16.595 -7.835 -0.110 1.00 89.00 84 LYS A O 1
ATOM 690 N N . PHE A 1 85 ? -17.211 -7.315 1.992 1.00 89.56 85 PHE A N 1
ATOM 691 C CA . PHE A 1 85 ? -15.908 -7.546 2.599 1.00 89.56 85 PHE A CA 1
ATOM 692 C C . PHE A 1 85 ? -15.454 -9.009 2.465 1.00 89.56 85 PHE A C 1
ATOM 694 O O . PHE A 1 85 ? -14.354 -9.242 1.970 1.00 89.56 85 PHE A O 1
ATOM 701 N N . LEU A 1 86 ? -16.321 -9.977 2.795 1.00 90.94 86 LEU A N 1
ATOM 702 C CA . LEU A 1 86 ? -16.026 -11.409 2.613 1.00 90.94 86 LEU A CA 1
ATOM 703 C C . LEU A 1 86 ? -15.655 -11.726 1.160 1.00 90.94 86 LEU A C 1
ATOM 705 O O . LEU A 1 86 ? -14.595 -12.283 0.893 1.00 90.94 86 LEU A O 1
ATOM 709 N N . ARG A 1 87 ? -16.472 -11.249 0.212 1.00 93.31 87 ARG A N 1
ATOM 710 C CA . ARG A 1 87 ? -16.216 -11.420 -1.222 1.00 93.31 87 ARG A CA 1
ATOM 711 C C . ARG A 1 87 ? -14.901 -10.782 -1.674 1.00 93.31 87 ARG A C 1
ATOM 713 O O . ARG A 1 87 ? -14.268 -11.295 -2.589 1.00 93.31 87 ARG A O 1
ATOM 720 N N . SER A 1 88 ? -14.496 -9.657 -1.081 1.00 93.81 88 SER A N 1
ATOM 721 C CA . SER A 1 88 ? -13.209 -9.029 -1.394 1.00 93.81 88 SER A CA 1
ATOM 722 C C . SER A 1 88 ? -12.026 -9.876 -0.924 1.00 93.81 88 SER A C 1
ATOM 724 O O . SER A 1 88 ? -11.043 -9.950 -1.651 1.00 93.81 88 SER A O 1
ATOM 726 N N . ILE A 1 89 ? -12.127 -10.534 0.235 1.00 94.75 89 ILE A N 1
ATOM 727 C CA . ILE A 1 89 ? -11.089 -11.459 0.712 1.00 94.75 89 ILE A CA 1
ATOM 728 C C . ILE A 1 89 ? -11.045 -12.724 -0.146 1.00 94.75 89 ILE A C 1
ATOM 730 O O . ILE A 1 89 ? -9.962 -13.113 -0.575 1.00 94.75 89 ILE A O 1
ATOM 734 N N . ASP A 1 90 ? -12.201 -13.326 -0.443 1.00 95.81 90 ASP A N 1
ATOM 735 C CA . ASP A 1 90 ? -12.276 -14.516 -1.303 1.00 95.81 90 ASP A CA 1
ATOM 736 C C . ASP A 1 90 ? -11.649 -14.239 -2.677 1.00 95.81 90 ASP A C 1
ATOM 738 O O . ASP A 1 90 ? -10.751 -14.958 -3.109 1.00 95.81 90 ASP A O 1
ATOM 742 N N . ARG A 1 91 ? -12.046 -13.130 -3.317 1.00 96.81 91 ARG A N 1
ATOM 743 C CA . ARG A 1 91 ? -11.491 -12.709 -4.609 1.00 96.81 91 ARG A CA 1
ATOM 744 C C . ARG A 1 91 ? -9.982 -12.474 -4.542 1.00 96.81 91 ARG A C 1
ATOM 746 O O . ARG A 1 91 ? -9.270 -12.850 -5.469 1.00 96.81 91 ARG A O 1
ATOM 753 N N . PHE A 1 92 ? -9.496 -11.834 -3.478 1.00 97.31 92 PHE A N 1
ATOM 754 C CA . PHE A 1 92 ? -8.068 -11.574 -3.316 1.00 97.31 92 PHE A CA 1
ATOM 755 C C . PHE A 1 92 ? -7.273 -12.882 -3.196 1.00 97.31 92 PHE A C 1
ATOM 757 O O . PHE A 1 92 ? -6.248 -13.040 -3.859 1.00 97.31 92 PHE A O 1
ATOM 764 N N . ALA A 1 93 ? -7.765 -13.843 -2.409 1.00 97.81 93 ALA A N 1
ATOM 765 C CA . ALA A 1 93 ? -7.154 -15.165 -2.281 1.00 97.81 93 ALA A CA 1
ATOM 766 C C . ALA A 1 93 ? -7.145 -15.933 -3.614 1.00 97.81 93 ALA A C 1
ATOM 768 O O . ALA A 1 93 ? -6.111 -16.464 -4.009 1.00 97.81 93 ALA A O 1
ATOM 769 N N . GLU A 1 94 ? -8.253 -15.923 -4.359 1.00 97.81 94 GLU A N 1
ATOM 770 C CA . GLU A 1 94 ? -8.342 -16.550 -5.689 1.00 97.81 94 GLU A CA 1
ATOM 771 C C . GLU A 1 94 ? -7.353 -15.941 -6.694 1.00 97.81 94 GLU A C 1
ATOM 773 O O . GLU A 1 94 ? -6.660 -16.664 -7.417 1.00 97.81 94 GLU A O 1
ATOM 778 N N . ARG A 1 95 ? -7.245 -14.606 -6.728 1.00 97.56 95 ARG A N 1
ATOM 779 C CA . ARG A 1 95 ? -6.285 -13.916 -7.602 1.00 97.56 95 ARG A CA 1
ATOM 780 C C . ARG A 1 95 ? -4.841 -14.195 -7.212 1.00 97.56 95 ARG A C 1
ATOM 782 O O . ARG A 1 95 ? -4.003 -14.340 -8.095 1.00 97.56 95 ARG A O 1
ATOM 789 N N . THR A 1 96 ? -4.556 -14.280 -5.918 1.00 97.88 96 THR A N 1
ATOM 790 C CA . THR A 1 96 ? -3.210 -14.563 -5.413 1.00 97.88 96 THR A CA 1
ATOM 791 C C . THR A 1 96 ? -2.782 -15.989 -5.753 1.00 97.88 96 THR A C 1
ATOM 793 O O . THR A 1 96 ? -1.677 -16.191 -6.250 1.00 97.88 96 THR A O 1
ATOM 796 N N . SER A 1 97 ? -3.685 -16.958 -5.594 1.00 98.00 97 SER A N 1
ATOM 797 C CA . SER A 1 97 ? -3.469 -18.343 -6.019 1.00 98.00 97 SER A CA 1
ATOM 798 C C . SER A 1 97 ? -3.224 -18.433 -7.533 1.00 98.00 97 SER A C 1
ATOM 800 O O . SER A 1 97 ? -2.209 -18.970 -7.974 1.00 98.00 97 SER A O 1
ATOM 802 N N . SER A 1 98 ? -4.055 -17.764 -8.343 1.00 97.38 98 SER A N 1
ATOM 803 C CA . SER A 1 98 ? -3.857 -17.690 -9.803 1.00 97.38 98 SER A CA 1
ATOM 804 C C . SER A 1 98 ? -2.523 -17.032 -10.184 1.00 97.38 98 SER A C 1
ATOM 806 O O . SER A 1 98 ? -1.875 -17.409 -11.162 1.00 97.38 98 SER A O 1
ATOM 808 N N . PHE A 1 99 ? -2.105 -16.014 -9.432 1.00 97.25 99 PHE A N 1
ATOM 809 C CA . PHE A 1 99 ? -0.826 -15.343 -9.624 1.00 97.25 99 PHE A CA 1
ATOM 810 C C . PHE A 1 99 ? 0.353 -16.274 -9.318 1.00 97.25 99 PHE A C 1
ATOM 812 O O . PHE A 1 99 ? 1.289 -16.345 -10.117 1.00 97.25 99 PHE A O 1
ATOM 819 N N . HIS A 1 100 ? 0.286 -17.021 -8.216 1.00 97.56 100 HIS A N 1
ATOM 820 C CA . HIS A 1 100 ? 1.270 -18.032 -7.837 1.00 97.56 100 HIS A CA 1
ATOM 821 C C . HIS A 1 100 ? 1.416 -19.117 -8.921 1.00 97.56 100 HIS A C 1
ATOM 823 O O . HIS A 1 100 ? 2.525 -19.340 -9.412 1.00 97.56 100 HIS A O 1
ATOM 829 N N . GLU A 1 101 ? 0.312 -19.684 -9.414 1.00 96.81 101 GLU A N 1
ATOM 830 C CA . GLU A 1 101 ? 0.328 -20.672 -10.508 1.00 96.81 101 GLU A CA 1
ATOM 831 C C . GLU A 1 101 ? 0.941 -20.111 -11.809 1.00 96.81 101 GLU A C 1
ATOM 833 O O . GLU A 1 101 ? 1.701 -20.771 -12.528 1.00 96.81 101 GLU A O 1
ATOM 838 N N . ARG A 1 102 ? 0.645 -18.848 -12.137 1.00 96.12 102 ARG A N 1
ATOM 839 C CA . ARG A 1 102 ? 1.232 -18.175 -13.307 1.00 96.12 102 ARG A CA 1
ATOM 840 C C . ARG A 1 102 ? 2.706 -17.840 -13.122 1.00 96.12 102 ARG A C 1
ATOM 842 O O . ARG A 1 102 ? 3.429 -17.746 -14.117 1.00 96.12 102 ARG A O 1
ATOM 849 N N . MET A 1 103 ? 3.159 -17.642 -11.889 1.00 95.25 103 MET A N 1
ATOM 850 C CA . MET A 1 103 ? 4.576 -17.475 -11.590 1.00 95.25 103 MET A CA 1
ATOM 851 C C . MET A 1 103 ? 5.335 -18.781 -11.813 1.00 95.25 103 MET A C 1
ATOM 853 O O . MET A 1 103 ? 6.393 -18.737 -12.433 1.00 95.25 103 MET A O 1
ATOM 857 N N . ASP A 1 104 ? 4.771 -19.935 -11.454 1.00 95.31 104 ASP A N 1
ATOM 858 C CA . ASP A 1 104 ? 5.387 -21.244 -11.721 1.00 95.31 104 ASP A CA 1
ATOM 859 C C . ASP A 1 104 ? 5.645 -21.505 -13.211 1.00 95.31 104 ASP A C 1
ATOM 861 O O . ASP A 1 104 ? 6.622 -22.156 -13.586 1.00 95.31 104 ASP A O 1
ATOM 865 N N . THR A 1 105 ? 4.800 -20.952 -14.083 1.00 93.44 105 THR A N 1
ATOM 866 C CA . THR A 1 105 ? 4.924 -21.106 -15.541 1.00 93.44 105 THR A CA 1
ATOM 867 C C . THR A 1 105 ? 5.670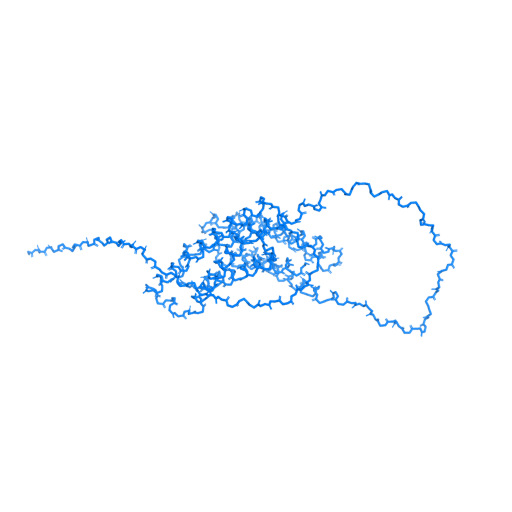 -19.958 -16.228 1.00 93.44 105 THR A C 1
ATOM 869 O O . THR A 1 105 ? 5.925 -20.032 -17.436 1.00 93.44 105 THR A O 1
ATOM 872 N N . TYR A 1 106 ? 6.093 -18.927 -15.487 1.00 91.50 106 TYR A N 1
ATOM 873 C CA . TYR A 1 106 ? 6.672 -17.696 -16.041 1.00 91.50 106 TYR A CA 1
ATOM 874 C C . TYR A 1 106 ? 7.910 -17.941 -16.914 1.00 91.50 106 TYR A C 1
ATOM 876 O O . TYR A 1 106 ? 8.046 -17.313 -17.962 1.00 91.50 106 TYR A O 1
ATOM 884 N N . GLN A 1 107 ? 8.792 -18.877 -16.536 1.00 87.88 107 GLN A N 1
ATOM 885 C CA . GLN A 1 107 ? 9.995 -19.189 -17.326 1.00 87.88 107 GLN A CA 1
ATOM 886 C C . GLN A 1 107 ? 9.663 -19.675 -18.743 1.00 87.88 107 GLN A C 1
ATOM 888 O O . GLN A 1 107 ? 10.404 -19.398 -19.682 1.00 87.88 107 GLN A O 1
ATOM 893 N N . THR A 1 108 ? 8.539 -20.378 -18.902 1.00 87.88 108 THR A N 1
ATOM 894 C CA . THR A 1 108 ? 8.080 -20.891 -20.202 1.00 87.88 108 THR A CA 1
ATOM 895 C C . THR A 1 108 ? 7.198 -19.891 -20.945 1.00 87.88 108 THR A C 1
ATOM 897 O O . THR A 1 108 ? 7.158 -19.889 -22.175 1.00 87.88 108 THR A O 1
ATOM 900 N N . ARG A 1 109 ? 6.480 -19.037 -20.206 1.00 88.31 109 ARG A N 1
ATOM 901 C CA . ARG A 1 109 ? 5.517 -18.068 -20.735 1.00 88.31 109 ARG A CA 1
ATOM 902 C C . ARG A 1 109 ? 5.646 -16.731 -19.998 1.00 88.31 109 ARG A C 1
ATOM 904 O O . ARG A 1 109 ? 4.831 -16.445 -19.121 1.00 88.31 109 ARG A O 1
ATOM 911 N N . PRO A 1 110 ? 6.643 -15.896 -20.345 1.00 87.25 110 PRO A N 1
ATOM 912 C CA . PRO A 1 110 ? 6.822 -14.601 -19.702 1.00 87.25 110 PRO A CA 1
ATOM 913 C C . PRO A 1 110 ? 5.612 -13.691 -19.924 1.00 87.25 110 PRO A C 1
ATOM 915 O O . PRO A 1 110 ? 5.077 -13.588 -21.030 1.00 87.25 110 PRO A O 1
ATOM 918 N N . TRP A 1 111 ? 5.202 -12.988 -18.876 1.00 87.88 111 TRP A N 1
ATOM 919 C CA . TRP A 1 111 ? 4.062 -12.073 -18.893 1.00 87.88 111 TRP A CA 1
ATOM 920 C C . TRP A 1 111 ? 4.373 -10.803 -18.071 1.00 87.88 111 TRP A C 1
ATOM 922 O O . TRP A 1 111 ? 5.461 -10.685 -17.513 1.00 87.88 111 TRP A O 1
ATOM 932 N N . ALA A 1 112 ? 3.487 -9.801 -18.089 1.00 85.12 112 ALA A N 1
ATOM 933 C CA . ALA A 1 112 ? 3.709 -8.512 -17.410 1.00 85.12 112 ALA A CA 1
ATOM 934 C C . ALA A 1 112 ? 3.369 -8.638 -15.919 1.00 85.12 112 ALA A C 1
ATOM 936 O O . ALA A 1 112 ? 2.209 -8.498 -15.540 1.00 85.12 112 ALA A O 1
ATOM 937 N N . VAL A 1 113 ? 4.362 -8.993 -15.102 1.00 90.94 113 VAL A N 1
ATOM 938 C CA . VAL A 1 113 ? 4.163 -9.289 -13.670 1.00 90.94 113 VAL A CA 1
ATOM 939 C C . VAL A 1 113 ? 3.866 -8.018 -12.870 1.00 90.94 113 VAL A C 1
ATOM 941 O O . VAL A 1 113 ? 3.131 -8.081 -11.891 1.00 90.94 113 VAL A O 1
ATOM 944 N N . ASP A 1 114 ? 4.350 -6.860 -13.321 1.00 86.88 114 ASP A N 1
ATOM 945 C CA . ASP A 1 114 ? 4.053 -5.542 -12.749 1.00 86.88 114 ASP A CA 1
ATOM 946 C C . ASP A 1 114 ? 2.563 -5.236 -12.694 1.00 86.88 114 ASP A C 1
ATOM 948 O O . ASP A 1 114 ? 2.065 -4.866 -11.632 1.00 86.88 114 ASP A O 1
ATOM 952 N N . ASP A 1 115 ? 1.850 -5.401 -13.809 1.00 83.06 115 ASP A N 1
ATOM 953 C CA . ASP A 1 115 ? 0.421 -5.078 -13.879 1.00 83.06 115 ASP A CA 1
ATOM 954 C C . ASP A 1 115 ? -0.385 -5.883 -12.847 1.00 83.06 115 ASP A C 1
ATOM 956 O O . ASP A 1 115 ? -1.302 -5.369 -12.202 1.00 83.06 115 ASP A O 1
ATOM 960 N N . GLU A 1 116 ? -0.012 -7.147 -12.640 1.00 93.62 116 GLU A N 1
ATOM 961 C CA . GLU A 1 116 ? -0.691 -8.032 -11.694 1.00 93.62 116 GLU A CA 1
ATOM 962 C C . GLU A 1 116 ? -0.278 -7.762 -10.246 1.00 93.62 116 GLU A C 1
ATOM 964 O O . GLU A 1 116 ? -1.159 -7.708 -9.390 1.00 93.62 116 GLU A O 1
ATOM 969 N N . ILE A 1 117 ? 1.007 -7.499 -9.964 1.00 93.44 117 ILE A N 1
ATOM 970 C CA . ILE A 1 117 ? 1.460 -7.069 -8.628 1.00 93.44 117 ILE A CA 1
ATOM 971 C C . ILE A 1 117 ? 0.735 -5.779 -8.223 1.00 93.44 117 ILE A C 1
ATOM 973 O O . ILE A 1 117 ? 0.187 -5.703 -7.123 1.00 93.44 117 ILE A O 1
ATOM 977 N N . ASN A 1 118 ? 0.660 -4.788 -9.116 1.00 83.75 118 ASN A N 1
ATOM 978 C CA . ASN A 1 118 ? -0.048 -3.530 -8.864 1.00 83.75 118 ASN A CA 1
ATOM 979 C C . ASN A 1 118 ? -1.554 -3.760 -8.664 1.00 83.75 118 ASN A C 1
ATOM 981 O O . ASN A 1 118 ? -2.172 -3.173 -7.772 1.00 83.75 118 ASN A O 1
ATOM 985 N N . GLY A 1 119 ? -2.149 -4.652 -9.459 1.00 88.56 119 GLY A N 1
ATOM 986 C CA . GLY A 1 119 ? -3.541 -5.065 -9.306 1.00 88.56 119 GLY A CA 1
ATOM 987 C C . GLY A 1 119 ? -3.831 -5.696 -7.941 1.00 88.56 119 GLY A C 1
ATOM 988 O O . GLY A 1 119 ? -4.807 -5.313 -7.293 1.00 88.56 119 GLY A O 1
ATOM 989 N N . LEU A 1 120 ? -2.981 -6.623 -7.490 1.00 96.69 120 LEU A N 1
ATOM 990 C CA . LEU A 1 120 ? -3.080 -7.259 -6.174 1.00 96.69 120 LEU A CA 1
ATOM 991 C C . LEU A 1 120 ? -2.875 -6.245 -5.048 1.00 96.69 120 LEU A C 1
ATOM 993 O O . LEU A 1 120 ? -3.634 -6.235 -4.088 1.00 96.69 120 LEU A O 1
ATOM 997 N N . LEU A 1 121 ? -1.907 -5.341 -5.175 1.00 91.12 121 LEU A N 1
ATOM 998 C CA . LEU A 1 121 ? -1.622 -4.303 -4.185 1.00 91.12 121 LEU A CA 1
ATOM 999 C C . LEU A 1 121 ? -2.790 -3.319 -4.014 1.00 91.12 121 LEU A C 1
ATOM 1001 O O . LEU A 1 121 ? -3.140 -2.956 -2.887 1.00 91.12 121 LEU A O 1
ATOM 1005 N N . ASN A 1 122 ? -3.468 -2.958 -5.104 1.00 86.00 122 ASN A N 1
ATOM 1006 C CA . ASN A 1 122 ? -4.690 -2.157 -5.053 1.00 86.00 122 ASN A CA 1
ATOM 1007 C C . ASN A 1 122 ? -5.854 -2.903 -4.384 1.00 86.00 122 ASN A C 1
ATOM 1009 O O . ASN A 1 122 ? -6.565 -2.330 -3.555 1.00 86.00 122 ASN A O 1
ATOM 1013 N N . GLU A 1 123 ? -6.053 -4.186 -4.695 1.00 92.56 123 GLU A N 1
ATOM 1014 C CA . GLU A 1 123 ? -7.046 -5.005 -3.990 1.00 92.56 123 GLU A CA 1
ATOM 1015 C C . GLU A 1 123 ? -6.707 -5.162 -2.505 1.00 92.56 123 GLU A C 1
ATOM 1017 O O . GLU A 1 123 ? -7.592 -5.011 -1.657 1.00 92.56 123 GLU A O 1
ATOM 1022 N N . ALA A 1 124 ? -5.427 -5.354 -2.183 1.00 94.44 124 ALA A N 1
ATOM 1023 C CA . ALA A 1 124 ? -4.950 -5.494 -0.821 1.00 94.44 124 ALA A CA 1
ATOM 1024 C C . ALA A 1 124 ? -5.279 -4.250 0.014 1.00 94.44 124 ALA A C 1
ATOM 1026 O O . ALA A 1 124 ? -5.883 -4.330 1.085 1.00 94.44 124 ALA A O 1
ATOM 1027 N N . ARG A 1 125 ? -4.974 -3.064 -0.517 1.00 88.31 125 ARG A N 1
ATOM 1028 C CA . ARG A 1 125 ? -5.306 -1.779 0.116 1.00 88.31 125 ARG A CA 1
ATOM 1029 C C . ARG A 1 125 ? -6.814 -1.589 0.298 1.00 88.31 125 ARG A C 1
ATOM 1031 O O . ARG A 1 125 ? -7.253 -1.135 1.353 1.00 88.31 125 ARG A O 1
ATOM 1038 N N . ASN A 1 126 ? -7.622 -1.987 -0.684 1.00 88.75 126 ASN A N 1
ATOM 1039 C CA . ASN A 1 126 ? -9.082 -1.901 -0.590 1.00 88.75 126 ASN A CA 1
ATOM 1040 C C . ASN A 1 126 ? -9.653 -2.770 0.541 1.00 88.75 126 ASN A C 1
ATOM 1042 O O . ASN A 1 126 ? -10.559 -2.339 1.260 1.00 88.75 126 ASN A O 1
ATOM 1046 N N . VAL A 1 127 ? -9.129 -3.983 0.725 1.00 92.81 127 VAL A N 1
ATOM 1047 C CA . VAL A 1 127 ? -9.507 -4.843 1.857 1.00 92.81 127 VAL A CA 1
ATOM 1048 C C . VAL A 1 127 ? -9.015 -4.243 3.174 1.00 92.81 127 VAL A C 1
ATOM 1050 O O . VAL A 1 127 ? -9.791 -4.200 4.125 1.00 92.81 127 VAL A O 1
ATOM 1053 N N . GLN A 1 128 ? -7.792 -3.702 3.233 1.00 91.12 128 GLN A N 1
ATOM 1054 C CA . GLN A 1 128 ? -7.255 -3.049 4.436 1.00 91.12 128 GLN A CA 1
ATOM 1055 C C . GLN A 1 128 ? -8.139 -1.885 4.888 1.00 91.12 128 GLN A C 1
ATOM 1057 O O . GLN A 1 128 ? -8.464 -1.759 6.068 1.00 91.12 128 GLN A O 1
ATOM 1062 N N . TYR A 1 129 ? -8.575 -1.053 3.942 1.00 86.69 129 TYR A N 1
ATOM 1063 C CA . TYR A 1 129 ? -9.490 0.048 4.209 1.00 86.69 129 TYR A CA 1
ATOM 1064 C C . TYR A 1 129 ? -10.808 -0.446 4.828 1.00 86.69 129 TYR A C 1
ATOM 1066 O O . TYR A 1 129 ? -11.294 0.121 5.808 1.00 86.69 129 TYR A O 1
ATOM 1074 N N . ARG A 1 130 ? -11.371 -1.544 4.307 1.00 89.94 130 ARG A N 1
ATOM 1075 C CA . ARG A 1 130 ? -12.581 -2.168 4.868 1.00 89.94 130 ARG A CA 1
ATOM 1076 C C . ARG A 1 130 ? -12.330 -2.770 6.250 1.00 89.94 130 ARG A C 1
ATOM 1078 O O . ARG A 1 130 ? -13.142 -2.542 7.142 1.00 89.94 130 ARG A O 1
ATOM 1085 N N . LEU A 1 131 ? -11.202 -3.459 6.442 1.00 88.06 131 LEU A N 1
ATOM 1086 C CA . LEU A 1 131 ? -10.781 -4.017 7.732 1.00 88.06 131 LEU A CA 1
ATOM 1087 C C . LEU A 1 131 ? -10.720 -2.932 8.809 1.00 88.06 131 LEU A C 1
ATOM 1089 O O . LEU A 1 131 ? -11.273 -3.107 9.888 1.00 88.06 131 LEU A O 1
ATOM 1093 N N . ARG A 1 132 ? -10.098 -1.788 8.504 1.00 84.00 132 ARG A N 1
ATOM 1094 C CA . ARG A 1 132 ? -9.956 -0.668 9.448 1.00 84.00 132 ARG A CA 1
ATOM 1095 C C . ARG A 1 132 ? -11.293 -0.023 9.821 1.00 84.00 132 ARG A C 1
ATOM 1097 O O . ARG A 1 132 ? -11.453 0.453 10.943 1.00 84.00 132 ARG A O 1
ATOM 1104 N N . ARG A 1 133 ? -12.261 -0.012 8.899 1.00 83.56 133 ARG A N 1
ATOM 1105 C CA . ARG A 1 133 ? -13.620 0.502 9.153 1.00 83.56 133 ARG A CA 1
ATOM 1106 C C . ARG A 1 133 ? -14.507 -0.489 9.901 1.00 83.56 133 ARG A C 1
ATOM 1108 O O . ARG A 1 133 ? -15.473 -0.077 10.541 1.00 83.56 133 ARG A O 1
ATOM 1115 N N . ALA A 1 134 ? -14.203 -1.777 9.818 1.00 83.00 134 ALA A N 1
ATOM 1116 C CA . ALA A 1 134 ? -14.946 -2.816 10.501 1.00 83.00 134 ALA A CA 1
ATOM 1117 C C . ALA A 1 134 ? -14.556 -2.872 11.988 1.00 83.00 134 ALA A C 1
ATOM 1119 O O . ALA A 1 134 ? -13.456 -3.269 12.358 1.00 83.00 134 ALA A O 1
ATOM 1120 N N . SER A 1 135 ? -15.493 -2.521 12.870 1.00 75.44 135 SER A N 1
ATOM 1121 C CA . SER A 1 135 ? -15.280 -2.517 14.327 1.00 75.44 135 SER A CA 1
ATOM 1122 C C . SER A 1 135 ? -15.091 -3.907 14.950 1.00 75.44 135 SER A C 1
ATOM 1124 O O . SER A 1 135 ? -14.708 -4.012 16.110 1.00 75.44 135 SER A O 1
ATOM 1126 N N . PHE A 1 136 ? -15.376 -4.971 14.198 1.00 80.88 136 PHE A N 1
ATOM 1127 C CA . PHE A 1 136 ? -15.339 -6.362 14.655 1.00 80.88 136 PHE A CA 1
ATOM 1128 C C . PHE A 1 136 ? -14.030 -7.092 14.314 1.00 80.88 136 PHE A C 1
ATOM 1130 O O . PHE A 1 136 ? -13.873 -8.259 14.666 1.00 80.88 136 PHE A O 1
ATOM 1137 N N . VAL A 1 137 ? -13.103 -6.436 13.614 1.00 82.81 137 VAL A N 1
ATOM 1138 C CA . VAL A 1 137 ? -11.843 -7.046 13.178 1.00 82.81 137 VAL A CA 1
ATOM 1139 C C . VAL A 1 137 ? -10.850 -7.089 14.336 1.00 82.81 137 VAL A C 1
ATOM 1141 O O . VAL A 1 137 ? -10.623 -6.100 15.034 1.00 82.81 137 VAL A O 1
ATOM 1144 N N . THR A 1 138 ? -10.223 -8.247 14.537 1.00 85.44 138 THR A N 1
ATOM 1145 C CA . THR A 1 138 ? -9.199 -8.405 15.575 1.00 85.44 138 THR A CA 1
ATOM 1146 C C . THR A 1 138 ? -7.887 -7.720 15.179 1.00 85.44 138 THR A C 1
ATOM 1148 O O . THR A 1 138 ? -7.531 -7.660 14.002 1.00 85.44 138 THR A O 1
ATOM 1151 N N . ARG A 1 139 ? -7.101 -7.263 16.167 1.00 81.75 139 ARG A N 1
ATOM 1152 C CA . ARG A 1 139 ? -5.754 -6.706 15.916 1.00 81.75 139 ARG A CA 1
ATOM 1153 C C . ARG A 1 139 ? -4.855 -7.675 15.141 1.00 81.75 139 ARG A C 1
ATOM 1155 O O . ARG A 1 139 ? -4.059 -7.231 14.324 1.00 81.75 139 ARG A O 1
ATOM 1162 N N . ARG A 1 140 ? -5.011 -8.982 15.377 1.00 85.88 140 ARG A N 1
ATOM 1163 C CA . ARG A 1 140 ? -4.280 -10.033 14.663 1.00 85.88 140 ARG A CA 1
ATOM 1164 C C . ARG A 1 140 ? -4.606 -10.027 13.171 1.00 85.88 140 ARG A C 1
ATOM 1166 O O . ARG A 1 140 ? -3.692 -9.979 12.370 1.00 85.88 140 ARG A O 1
ATOM 1173 N N . THR A 1 141 ? -5.884 -9.968 12.802 1.00 87.00 141 THR A N 1
ATOM 1174 C CA . THR A 1 141 ? -6.301 -9.898 11.391 1.00 87.00 141 THR A CA 1
ATOM 1175 C C . THR A 1 141 ? -5.750 -8.652 10.688 1.00 87.00 141 THR A C 1
ATOM 1177 O O . THR A 1 141 ? -5.365 -8.723 9.526 1.00 87.00 141 THR A O 1
ATOM 1180 N N . VAL A 1 142 ? -5.658 -7.513 11.386 1.00 86.00 142 VAL A N 1
ATOM 1181 C CA . VAL A 1 142 ? -5.006 -6.309 10.837 1.00 86.00 142 VAL A CA 1
ATOM 1182 C C . VAL A 1 142 ? -3.503 -6.529 10.633 1.00 86.00 142 VAL A C 1
ATOM 1184 O O . VAL A 1 142 ? -2.971 -6.115 9.608 1.00 86.00 142 VAL A O 1
ATOM 1187 N N . ALA A 1 143 ? -2.821 -7.179 11.581 1.00 84.69 143 ALA A N 1
ATOM 1188 C CA . ALA A 1 143 ? -1.397 -7.490 11.467 1.00 84.69 143 ALA A CA 1
ATOM 1189 C C . ALA A 1 143 ? -1.110 -8.448 10.298 1.00 84.69 143 ALA A C 1
ATOM 1191 O O . ALA A 1 143 ? -0.262 -8.129 9.468 1.00 84.69 143 ALA A O 1
ATOM 1192 N N . ASP A 1 144 ? -1.876 -9.538 10.180 1.00 88.62 144 ASP A N 1
ATOM 1193 C CA . ASP A 1 144 ? -1.780 -10.500 9.072 1.00 88.62 144 ASP A CA 1
ATOM 1194 C C . ASP A 1 144 ? -1.984 -9.784 7.718 1.00 88.62 144 ASP A C 1
ATOM 1196 O O . ASP A 1 144 ? -1.274 -10.026 6.744 1.00 88.62 144 ASP A O 1
ATOM 1200 N N . TRP A 1 145 ? -2.909 -8.821 7.654 1.00 93.38 145 TRP A N 1
ATOM 1201 C CA . TRP A 1 145 ? -3.137 -8.047 6.433 1.00 93.38 145 TRP A CA 1
ATOM 1202 C C . TRP A 1 145 ? -2.027 -7.037 6.111 1.00 93.38 145 TRP A C 1
ATOM 1204 O O . TRP A 1 145 ? -1.724 -6.774 4.946 1.00 93.38 145 TRP A O 1
ATOM 1214 N N . ASN A 1 146 ? -1.398 -6.457 7.132 1.00 86.38 146 ASN A N 1
ATOM 1215 C CA . ASN A 1 146 ? -0.228 -5.606 6.930 1.00 86.38 146 ASN A CA 1
ATOM 1216 C C . ASN A 1 146 ? 0.954 -6.418 6.374 1.00 86.38 146 ASN A C 1
ATOM 1218 O O . ASN A 1 146 ? 1.714 -5.898 5.557 1.00 86.38 146 ASN A O 1
ATOM 1222 N N . GLU A 1 147 ? 1.084 -7.687 6.768 1.00 93.50 147 GLU A N 1
ATOM 1223 C CA . GLU A 1 147 ? 2.086 -8.607 6.223 1.00 93.50 147 GLU A CA 1
ATOM 1224 C C . GLU A 1 147 ? 1.861 -8.865 4.725 1.00 93.50 147 GLU A C 1
ATOM 1226 O O . GLU A 1 147 ? 2.796 -8.712 3.940 1.00 93.50 147 GLU A O 1
ATOM 1231 N N . VAL A 1 148 ? 0.615 -9.121 4.305 1.00 96.38 148 VAL A N 1
ATOM 1232 C CA . VAL A 1 148 ? 0.226 -9.242 2.882 1.00 96.38 148 VAL A CA 1
ATOM 1233 C C . VAL A 1 148 ? 0.699 -8.033 2.065 1.00 96.38 148 VAL A C 1
ATOM 1235 O O . VAL A 1 148 ? 1.324 -8.180 1.012 1.00 96.38 148 VAL A O 1
ATOM 1238 N N . ILE A 1 149 ? 0.444 -6.817 2.558 1.00 92.75 149 ILE A N 1
ATOM 1239 C CA . ILE A 1 149 ? 0.861 -5.578 1.883 1.00 92.75 149 ILE A CA 1
ATOM 1240 C C . ILE A 1 149 ? 2.387 -5.440 1.864 1.00 92.75 149 ILE A C 1
ATOM 1242 O O . ILE A 1 149 ? 2.952 -5.009 0.858 1.00 92.75 149 ILE A O 1
ATOM 1246 N N . SER A 1 150 ? 3.064 -5.804 2.954 1.00 89.25 150 SER A N 1
ATOM 1247 C CA . SER A 1 150 ? 4.527 -5.796 3.032 1.00 89.25 150 SER A CA 1
ATOM 1248 C C . SER A 1 150 ? 5.149 -6.700 1.963 1.00 89.25 150 SER A C 1
ATOM 1250 O O . SER A 1 150 ? 6.003 -6.243 1.202 1.00 89.25 150 SER A O 1
ATOM 1252 N N . VAL A 1 151 ? 4.656 -7.938 1.828 1.00 96.12 151 VAL A N 1
ATOM 1253 C CA . VAL A 1 151 ? 5.117 -8.896 0.807 1.00 96.12 151 VAL A CA 1
ATOM 1254 C C . VAL A 1 151 ? 4.894 -8.344 -0.602 1.00 96.12 151 VAL A C 1
ATOM 1256 O O . VAL A 1 151 ? 5.816 -8.354 -1.414 1.00 96.12 151 VAL A O 1
ATOM 1259 N N . LEU A 1 152 ? 3.723 -7.769 -0.892 1.00 94.25 152 LEU A N 1
ATOM 1260 C CA . LEU A 1 152 ? 3.449 -7.162 -2.202 1.00 94.25 152 LEU A CA 1
ATOM 1261 C C . LEU A 1 152 ? 4.380 -5.979 -2.527 1.00 94.25 152 LEU A C 1
ATOM 1263 O O . LEU A 1 152 ? 4.827 -5.836 -3.667 1.00 94.25 152 LEU A O 1
ATOM 1267 N N . ASN A 1 153 ? 4.726 -5.151 -1.537 1.00 86.88 153 ASN A N 1
ATOM 1268 C CA . ASN A 1 153 ? 5.703 -4.073 -1.725 1.00 86.88 153 ASN A CA 1
ATOM 1269 C C . ASN A 1 153 ? 7.118 -4.617 -1.994 1.00 86.88 153 ASN A C 1
ATOM 1271 O O . ASN A 1 153 ? 7.821 -4.104 -2.872 1.00 86.88 153 ASN A O 1
ATOM 1275 N N . GLN A 1 154 ? 7.536 -5.666 -1.275 1.00 90.50 154 GLN A N 1
ATOM 1276 C CA . GLN A 1 154 ? 8.815 -6.347 -1.514 1.00 90.50 154 GLN A CA 1
ATOM 1277 C C . GLN A 1 154 ? 8.868 -6.930 -2.930 1.00 90.50 154 GLN A C 1
ATOM 1279 O O . GLN A 1 154 ? 9.827 -6.690 -3.661 1.00 90.50 154 GLN A O 1
ATOM 1284 N N . MET A 1 155 ? 7.795 -7.595 -3.362 1.00 94.50 155 MET A N 1
ATOM 1285 C CA . MET A 1 155 ? 7.654 -8.123 -4.718 1.00 94.50 155 MET A CA 1
ATOM 1286 C C . MET A 1 155 ? 7.777 -7.049 -5.794 1.00 94.50 155 MET A C 1
ATOM 1288 O O . MET A 1 155 ? 8.525 -7.227 -6.753 1.00 94.50 155 MET A O 1
ATOM 1292 N N . SER A 1 156 ? 7.073 -5.924 -5.633 1.00 89.06 156 SER A N 1
ATOM 1293 C CA . SER A 1 156 ? 7.169 -4.797 -6.565 1.00 89.06 156 SER A CA 1
ATOM 1294 C C . SER A 1 156 ? 8.603 -4.272 -6.664 1.00 89.06 156 SER A C 1
ATOM 1296 O O . SER A 1 156 ? 9.067 -3.942 -7.755 1.00 89.06 156 SER A O 1
ATOM 1298 N N . THR A 1 157 ? 9.305 -4.192 -5.534 1.00 84.44 157 THR A N 1
ATOM 1299 C CA . THR A 1 157 ? 10.687 -3.696 -5.468 1.00 84.44 157 THR A CA 1
ATOM 1300 C C . THR A 1 157 ? 11.643 -4.654 -6.180 1.00 84.44 157 THR A C 1
ATOM 1302 O O . THR A 1 157 ? 12.454 -4.237 -7.006 1.00 84.44 157 THR A O 1
ATOM 1305 N N . GLU A 1 158 ? 11.500 -5.952 -5.926 1.00 89.81 158 GLU A N 1
ATOM 1306 C CA . GLU A 1 158 ? 12.332 -7.008 -6.509 1.00 89.81 158 GLU A CA 1
ATOM 1307 C C . GLU A 1 158 ? 12.104 -7.184 -8.011 1.00 89.81 158 GLU A C 1
ATOM 1309 O O . GLU A 1 158 ? 13.053 -7.399 -8.771 1.00 89.81 158 GLU A O 1
ATOM 1314 N N . TYR A 1 159 ? 10.862 -7.009 -8.465 1.00 88.12 159 TYR A N 1
ATOM 1315 C CA . TYR A 1 159 ? 10.527 -6.984 -9.887 1.00 88.12 159 TYR A CA 1
ATOM 1316 C C . TYR A 1 159 ? 11.216 -5.822 -10.607 1.00 88.12 159 TYR A C 1
ATOM 1318 O O . TYR A 1 159 ? 11.876 -6.012 -11.635 1.00 88.12 159 TYR A O 1
ATOM 1326 N N . GLN A 1 160 ? 11.120 -4.617 -10.039 1.00 83.62 160 GLN A N 1
ATOM 1327 C CA . GLN A 1 160 ? 11.755 -3.419 -10.589 1.00 83.62 160 GLN A CA 1
ATOM 1328 C C . GLN A 1 160 ? 13.284 -3.557 -10.621 1.00 83.62 160 GLN A C 1
ATOM 1330 O O . GLN A 1 160 ? 13.911 -3.245 -11.640 1.00 83.62 160 GLN A O 1
ATOM 1335 N N . ALA A 1 161 ? 13.884 -4.100 -9.557 1.00 81.75 161 ALA A N 1
ATOM 1336 C CA . ALA A 1 161 ? 15.315 -4.390 -9.503 1.00 81.75 161 ALA A CA 1
ATOM 1337 C C . ALA A 1 161 ? 15.737 -5.416 -10.572 1.00 81.75 161 ALA A C 1
ATOM 1339 O O . ALA A 1 161 ? 16.758 -5.228 -11.243 1.00 81.75 161 ALA A O 1
ATOM 1340 N N . GLY A 1 162 ? 14.933 -6.462 -10.784 1.00 81.75 162 GLY A N 1
ATOM 1341 C CA . GLY A 1 162 ? 15.218 -7.545 -11.729 1.00 81.75 162 GLY A CA 1
ATOM 1342 C C . GLY A 1 162 ? 15.154 -7.139 -13.203 1.00 81.75 162 GLY A C 1
ATOM 1343 O O . GLY A 1 162 ? 15.889 -7.690 -14.024 1.00 81.75 162 GLY A O 1
ATOM 1344 N N . ILE A 1 163 ? 14.320 -6.155 -13.553 1.00 72.94 163 ILE A N 1
ATOM 1345 C CA . ILE A 1 163 ? 14.180 -5.656 -14.934 1.00 72.94 163 ILE A CA 1
ATOM 1346 C C . ILE A 1 163 ? 15.122 -4.479 -15.223 1.00 72.94 163 ILE A C 1
ATOM 1348 O O . ILE A 1 163 ? 15.606 -4.327 -16.354 1.00 72.94 163 ILE A O 1
ATOM 1352 N N . GLY A 1 164 ? 15.405 -3.652 -14.211 1.00 55.59 164 GLY A N 1
ATOM 1353 C CA . GLY A 1 164 ? 16.219 -2.440 -14.331 1.00 55.59 164 GLY A CA 1
ATOM 1354 C C . GLY A 1 164 ? 17.734 -2.671 -14.315 1.00 55.59 164 GLY A C 1
ATOM 1355 O O . GLY A 1 164 ? 18.476 -1.921 -14.955 1.00 55.59 164 GLY A O 1
ATOM 1356 N N . SER A 1 165 ? 18.222 -3.727 -13.659 1.00 51.47 165 SER A N 1
ATOM 1357 C CA . SER A 1 165 ? 19.659 -3.859 -13.348 1.00 51.47 165 SER A CA 1
ATOM 1358 C C . SER A 1 165 ? 20.579 -4.197 -14.533 1.00 51.47 165 SER A C 1
ATOM 1360 O O . SER A 1 165 ? 21.794 -4.094 -14.401 1.00 51.47 165 SER A O 1
ATOM 1362 N N . ARG A 1 166 ? 20.053 -4.528 -15.724 1.00 47.50 166 ARG A N 1
ATOM 1363 C CA . ARG A 1 166 ? 20.884 -4.723 -16.938 1.00 47.50 166 ARG A CA 1
ATOM 1364 C C . ARG A 1 166 ? 21.002 -3.494 -17.846 1.00 47.50 166 ARG A C 1
ATOM 1366 O O . ARG A 1 166 ? 21.717 -3.556 -18.837 1.00 47.50 166 ARG A O 1
ATOM 1373 N N . GLY A 1 167 ? 20.337 -2.381 -17.526 1.00 45.66 167 GLY A N 1
ATOM 1374 C CA . GLY A 1 167 ? 20.470 -1.123 -18.280 1.00 45.66 167 GLY A CA 1
ATOM 1375 C C . GLY A 1 167 ? 21.533 -0.164 -17.737 1.00 45.66 167 GLY A C 1
ATOM 1376 O O . GLY A 1 167 ? 21.826 0.840 -18.377 1.00 45.66 167 GLY A O 1
ATOM 1377 N N . ARG A 1 168 ? 22.105 -0.449 -16.561 1.00 43.81 168 ARG A N 1
ATOM 1378 C CA . ARG A 1 168 ? 23.052 0.440 -15.875 1.00 43.81 168 ARG A CA 1
ATOM 1379 C C . ARG A 1 168 ? 24.499 -0.027 -16.037 1.00 43.81 168 ARG A C 1
ATOM 1381 O O . ARG A 1 168 ? 25.237 -0.090 -15.065 1.00 43.81 168 ARG A O 1
ATOM 1388 N N . TRP A 1 169 ? 24.904 -0.338 -17.266 1.00 34.22 169 TRP A N 1
ATOM 1389 C CA . TRP A 1 169 ? 26.318 -0.407 -17.627 1.00 34.22 169 TRP A CA 1
ATOM 1390 C C . TRP A 1 169 ? 26.559 0.326 -18.945 1.00 34.22 169 TRP A C 1
ATOM 1392 O O . TRP A 1 169 ? 25.995 -0.026 -19.978 1.00 34.22 169 TRP A O 1
ATOM 1402 N N . ARG A 1 170 ? 27.474 1.300 -18.852 1.00 40.47 170 ARG A N 1
ATOM 1403 C CA . ARG A 1 170 ? 28.265 1.903 -19.931 1.00 40.47 170 ARG A CA 1
ATOM 1404 C C . ARG A 1 170 ? 27.677 3.106 -20.689 1.00 40.47 170 ARG A C 1
ATOM 1406 O O . ARG A 1 170 ? 27.666 3.137 -21.910 1.00 40.47 170 ARG A O 1
ATOM 1413 N N . SER A 1 171 ? 27.365 4.182 -19.960 1.00 39.25 171 SER A N 1
ATOM 1414 C CA . SER A 1 171 ? 27.710 5.538 -20.440 1.00 39.25 171 SER A CA 1
ATOM 1415 C C . SER A 1 171 ? 29.196 5.796 -20.168 1.00 39.25 171 SER A C 1
ATOM 1417 O O . SER A 1 171 ? 29.564 6.612 -19.333 1.00 39.25 171 SER A O 1
ATOM 1419 N N . GLY A 1 172 ? 30.047 5.015 -20.817 1.00 43.53 172 GLY A N 1
ATOM 1420 C CA . GLY A 1 172 ? 31.446 5.335 -21.059 1.00 43.53 172 GLY A CA 1
ATOM 1421 C C . GLY A 1 172 ? 31.627 5.081 -22.546 1.00 43.53 172 GLY A C 1
ATOM 1422 O O . GLY A 1 172 ? 31.168 4.045 -23.017 1.00 43.53 172 GLY A O 1
ATOM 1423 N N . ASP A 1 173 ? 32.203 6.030 -23.275 1.00 39.31 173 ASP A N 1
ATOM 1424 C CA . ASP A 1 173 ? 32.472 5.938 -24.720 1.00 39.31 173 ASP A CA 1
ATOM 1425 C C . ASP A 1 173 ? 31.318 6.383 -25.646 1.00 39.31 173 ASP A C 1
ATOM 1427 O O . ASP A 1 173 ? 31.114 5.825 -26.722 1.00 39.31 173 ASP A O 1
ATOM 1431 N N . ARG A 1 174 ? 30.581 7.451 -25.294 1.00 37.06 174 ARG A N 1
ATOM 1432 C CA . ARG A 1 174 ? 30.013 8.309 -26.350 1.00 37.06 174 ARG A CA 1
ATOM 1433 C C . ARG A 1 174 ? 31.093 9.316 -26.725 1.00 37.06 174 ARG A C 1
ATOM 1435 O O . ARG A 1 174 ? 31.200 10.371 -26.105 1.00 37.06 174 ARG A O 1
ATOM 1442 N N . GLU A 1 175 ? 31.930 8.929 -27.684 1.00 42.84 175 GLU A N 1
ATOM 1443 C CA . GLU A 1 175 ? 32.803 9.861 -28.392 1.00 42.84 175 GLU A CA 1
ATOM 1444 C C . GLU A 1 175 ? 31.986 11.102 -28.798 1.00 42.84 175 GLU A C 1
ATOM 1446 O O . GLU A 1 175 ? 30.848 10.963 -29.272 1.00 42.84 175 GLU A O 1
ATOM 1451 N N . PRO A 1 176 ? 32.512 12.322 -28.602 1.00 39.19 176 PRO A N 1
ATOM 1452 C CA . PRO A 1 176 ? 31.896 13.510 -29.164 1.00 39.19 176 PRO A CA 1
ATOM 1453 C C . PRO A 1 176 ? 31.903 13.355 -30.683 1.00 39.19 176 PRO A C 1
ATOM 1455 O O . PRO A 1 176 ? 32.972 13.248 -31.274 1.00 39.19 176 PRO A O 1
ATOM 1458 N N . TYR A 1 177 ? 30.728 13.350 -31.314 1.00 37.97 177 TYR A N 1
ATOM 1459 C CA . TYR A 1 177 ? 30.616 13.504 -32.764 1.00 37.97 177 TYR A CA 1
ATOM 1460 C C . TYR A 1 177 ? 31.423 14.745 -33.189 1.00 37.97 177 TYR A C 1
ATOM 1462 O O . TYR A 1 177 ? 31.036 15.860 -32.820 1.00 37.97 177 TYR A O 1
ATOM 1470 N N . PRO A 1 178 ? 32.511 14.609 -33.966 1.00 47.03 178 PRO A N 1
ATOM 1471 C CA . PRO A 1 178 ? 33.130 15.752 -34.601 1.00 47.03 178 PRO A CA 1
ATOM 1472 C C . PRO A 1 178 ? 32.324 16.044 -35.868 1.00 47.03 178 PRO A C 1
ATOM 1474 O O . PRO A 1 178 ? 32.273 15.217 -36.775 1.00 47.03 178 PRO A O 1
ATOM 1477 N N . GLY A 1 179 ? 31.670 17.206 -35.939 1.00 47.47 179 GLY A N 1
ATOM 1478 C CA . GLY A 1 179 ? 31.173 17.707 -37.228 1.00 47.47 179 GLY A CA 1
ATOM 1479 C C . GLY A 1 179 ? 29.745 18.236 -37.301 1.00 47.47 179 GLY A C 1
ATOM 1480 O O . GLY A 1 179 ? 29.158 18.193 -38.375 1.00 47.47 179 GLY A O 1
ATOM 1481 N N . SER A 1 180 ? 29.174 18.790 -36.230 1.00 39.72 180 SER A N 1
ATOM 1482 C CA . SER A 1 180 ? 28.061 19.737 -36.408 1.00 39.72 180 SER A CA 1
ATOM 1483 C C . SER A 1 180 ? 28.631 21.150 -36.454 1.00 39.72 180 SER A C 1
ATOM 1485 O O . SER A 1 180 ? 28.923 21.743 -35.417 1.00 39.72 180 SER A O 1
ATOM 1487 N N . ALA A 1 181 ? 28.863 21.651 -37.668 1.00 51.75 181 ALA A N 1
ATOM 1488 C CA . ALA A 1 181 ? 29.245 23.039 -37.887 1.00 51.75 181 ALA A CA 1
ATOM 1489 C C . ALA A 1 181 ? 28.157 23.973 -37.315 1.00 51.75 181 ALA A C 1
ATOM 1491 O O . ALA A 1 181 ? 26.968 23.691 -37.494 1.00 51.75 181 ALA A O 1
ATOM 1492 N N . PRO A 1 182 ? 28.528 25.066 -36.626 1.00 52.00 182 PRO A N 1
ATOM 1493 C CA . PRO A 1 182 ? 27.559 26.064 -36.197 1.00 52.00 182 PRO A CA 1
ATOM 1494 C C . PRO A 1 182 ? 26.858 26.662 -37.429 1.00 52.00 182 PRO A C 1
ATOM 1496 O O . PRO A 1 182 ? 27.514 26.876 -38.454 1.00 52.00 182 PRO A O 1
ATOM 1499 N N . PRO A 1 183 ? 25.539 26.927 -37.369 1.00 51.81 183 PRO A N 1
ATOM 1500 C CA . PRO A 1 183 ? 24.857 27.612 -38.457 1.00 51.81 183 PRO A CA 1
ATOM 1501 C C . PRO A 1 183 ? 25.490 28.999 -38.674 1.00 51.81 183 PRO A C 1
ATOM 1503 O O . PRO A 1 183 ? 25.941 29.624 -37.707 1.00 51.81 183 PRO A O 1
ATOM 1506 N N . PRO A 1 184 ? 25.553 29.488 -39.926 1.00 49.47 184 PRO A N 1
ATOM 1507 C CA . PRO A 1 184 ? 26.148 30.781 -40.222 1.00 49.47 184 PRO A CA 1
ATOM 1508 C C . PRO A 1 184 ? 25.401 31.899 -39.476 1.00 49.47 184 PRO A C 1
ATOM 1510 O O . PRO A 1 184 ? 24.170 31.863 -39.375 1.00 49.47 184 PRO A O 1
ATOM 1513 N N . PRO A 1 185 ? 26.114 32.910 -38.955 1.00 42.19 185 PRO A N 1
ATOM 1514 C CA . PRO A 1 185 ? 25.476 34.047 -38.313 1.00 42.19 185 PRO A CA 1
ATOM 1515 C C . PRO A 1 185 ? 24.754 34.867 -39.388 1.00 42.19 185 PRO A C 1
ATOM 1517 O O . PRO A 1 185 ? 25.400 35.464 -40.244 1.00 42.19 185 PRO A O 1
ATOM 1520 N N . GLY A 1 186 ? 23.417 34.887 -39.369 1.00 46.34 186 GLY A N 1
ATOM 1521 C CA . GLY A 1 186 ? 22.673 35.807 -40.239 1.00 46.34 186 GLY A CA 1
ATOM 1522 C C . GLY A 1 186 ? 21.234 35.467 -40.614 1.00 46.34 186 GLY A C 1
ATOM 1523 O O . GLY A 1 186 ? 20.588 36.318 -41.210 1.00 46.34 186 GLY A O 1
ATOM 1524 N N . THR A 1 187 ? 20.680 34.300 -40.279 1.00 40.72 187 THR A N 1
ATOM 1525 C CA . THR A 1 187 ? 19.284 33.978 -40.646 1.00 40.72 187 THR A CA 1
ATOM 1526 C C . THR A 1 187 ? 18.381 33.857 -39.425 1.00 40.72 187 THR A C 1
ATOM 1528 O O . THR A 1 187 ? 17.830 32.795 -39.143 1.00 40.72 187 THR A O 1
ATOM 1531 N N . TYR A 1 188 ? 18.221 34.961 -38.696 1.00 40.66 188 TYR A N 1
ATOM 1532 C CA . TYR A 1 188 ? 17.024 35.162 -37.884 1.00 40.66 188 TYR A CA 1
ATOM 1533 C C . TYR A 1 188 ? 15.975 35.781 -38.797 1.00 40.66 188 TYR A C 1
ATOM 1535 O O . TYR A 1 188 ? 16.037 36.961 -39.125 1.00 40.66 188 TYR A O 1
ATOM 1543 N N . GLN A 1 189 ? 15.047 34.957 -39.268 1.00 46.69 189 GLN A N 1
ATOM 1544 C CA . GLN A 1 189 ? 13.865 35.459 -39.947 1.00 46.69 189 GLN A CA 1
ATOM 1545 C C . GLN A 1 189 ? 12.951 36.046 -38.868 1.00 46.69 189 GLN A C 1
ATOM 1547 O O . GLN A 1 189 ? 12.442 35.312 -38.021 1.00 46.69 189 GLN A O 1
ATOM 1552 N N . GLU A 1 190 ? 12.837 37.376 -38.842 1.00 42.78 190 GLU A N 1
ATOM 1553 C CA . GLU A 1 190 ? 11.971 38.092 -37.904 1.00 42.78 190 GLU A CA 1
ATOM 1554 C C . GLU A 1 190 ? 10.523 37.579 -38.014 1.00 42.78 190 GLU A C 1
ATOM 1556 O O . GLU A 1 190 ? 10.025 37.380 -39.129 1.00 42.78 190 GLU A O 1
ATOM 1561 N N . PRO A 1 191 ? 9.829 37.344 -36.884 1.00 40.50 191 PRO A N 1
ATOM 1562 C CA . PRO A 1 191 ? 8.455 36.862 -36.903 1.00 40.50 191 PRO A CA 1
ATOM 1563 C C . PRO A 1 191 ? 7.541 37.893 -37.567 1.00 40.50 191 PRO A C 1
ATOM 1565 O O . PRO A 1 191 ? 7.465 39.040 -37.133 1.00 40.50 191 PRO A O 1
ATOM 1568 N N . ASN A 1 192 ? 6.819 37.473 -38.605 1.00 52.03 192 ASN A N 1
ATOM 1569 C CA . ASN A 1 192 ? 5.800 38.286 -39.260 1.00 52.03 192 ASN A CA 1
ATOM 1570 C C . ASN A 1 192 ? 4.679 38.632 -38.249 1.00 52.03 192 ASN A C 1
ATOM 1572 O O . ASN A 1 192 ? 3.969 37.720 -37.816 1.00 52.03 192 ASN A O 1
ATOM 1576 N N . PRO A 1 193 ? 4.470 39.915 -37.888 1.00 53.12 193 PRO A N 1
ATOM 1577 C CA . PRO A 1 193 ? 3.531 40.314 -36.834 1.00 53.12 193 PRO A CA 1
ATOM 1578 C C . PRO A 1 193 ? 2.051 40.113 -37.198 1.00 53.12 193 PRO A C 1
ATOM 1580 O O . PRO A 1 193 ? 1.191 40.248 -36.333 1.00 53.12 193 PRO A O 1
ATOM 1583 N N . ASN A 1 194 ? 1.744 39.761 -38.452 1.00 53.88 194 ASN A N 1
ATOM 1584 C CA . ASN A 1 194 ? 0.375 39.562 -38.938 1.00 53.88 194 ASN A CA 1
ATOM 1585 C C . ASN A 1 194 ? 0.002 38.090 -39.167 1.00 53.88 194 ASN A C 1
ATOM 1587 O O . ASN A 1 194 ? -1.058 37.805 -39.726 1.00 53.88 194 ASN A O 1
ATOM 1591 N N . GLN A 1 195 ? 0.852 37.142 -38.762 1.00 47.97 195 GLN A N 1
ATOM 1592 C CA . GLN A 1 195 ? 0.534 35.722 -38.865 1.00 47.97 195 GLN A CA 1
ATOM 1593 C C . GLN A 1 195 ? -0.153 35.263 -37.566 1.00 47.97 195 GLN A C 1
ATOM 1595 O O . GLN A 1 195 ? 0.462 35.355 -36.501 1.00 47.97 195 GLN A O 1
ATOM 1600 N N . PRO A 1 196 ? -1.420 34.798 -37.602 1.00 50.09 196 PRO A N 1
ATOM 1601 C CA . PRO A 1 196 ? -2.053 34.238 -36.415 1.00 50.09 196 PRO A CA 1
ATOM 1602 C C . PRO A 1 196 ? -1.199 33.068 -35.908 1.00 50.09 196 PRO A C 1
ATOM 1604 O O . PRO A 1 196 ? -0.678 32.304 -36.731 1.00 50.09 196 PRO A O 1
ATOM 1607 N N . PRO A 1 197 ? -1.013 32.941 -34.581 1.00 51.38 197 PRO A N 1
ATOM 1608 C CA . PRO A 1 197 ? -0.156 31.908 -34.025 1.00 51.38 197 PRO A CA 1
ATOM 1609 C C . PRO A 1 197 ? -0.625 30.544 -34.546 1.00 51.38 197 PRO A C 1
ATOM 1611 O O . PRO A 1 197 ? -1.837 30.294 -34.571 1.00 51.38 197 PRO A O 1
ATOM 1614 N N . PRO A 1 198 ? 0.290 29.665 -34.998 1.00 49.12 198 PRO A N 1
ATOM 1615 C CA . PRO A 1 198 ? -0.094 28.308 -35.348 1.00 49.12 198 PRO A CA 1
ATOM 1616 C C . PRO A 1 198 ? -0.820 27.697 -34.142 1.00 49.12 198 PRO A C 1
ATOM 1618 O O . PRO A 1 198 ? -0.392 27.937 -33.010 1.00 49.12 198 PRO A O 1
ATOM 1621 N N . PRO A 1 199 ? -1.927 26.959 -34.349 1.00 45.91 199 PRO A N 1
ATOM 1622 C CA . PRO A 1 199 ? -2.676 26.369 -33.253 1.00 45.91 199 PRO A CA 1
ATOM 1623 C C . PRO A 1 199 ? -1.706 25.572 -32.392 1.00 45.91 199 PRO A C 1
ATOM 1625 O O . PRO A 1 199 ? -1.022 24.679 -32.895 1.00 45.91 199 PRO A O 1
ATOM 1628 N N . ASP A 1 200 ? -1.617 25.965 -31.121 1.00 38.00 200 ASP A N 1
ATOM 1629 C CA . ASP A 1 200 ? -0.718 25.388 -30.139 1.00 38.00 200 ASP A CA 1
ATOM 1630 C C . ASP A 1 200 ? -0.770 23.861 -30.232 1.00 38.00 200 ASP A C 1
ATOM 1632 O O . ASP A 1 200 ? -1.671 23.211 -29.698 1.00 38.00 200 ASP A O 1
ATOM 1636 N N . TYR A 1 201 ? 0.264 23.261 -30.818 1.00 36.88 201 TYR A N 1
ATOM 1637 C CA . TYR A 1 201 ? 0.609 21.862 -30.592 1.00 36.88 201 TYR A CA 1
ATOM 1638 C C . TYR A 1 201 ? 1.190 21.720 -29.169 1.00 36.88 201 TYR A C 1
ATOM 1640 O O . TYR A 1 201 ? 2.232 21.113 -28.938 1.00 36.88 201 TYR A O 1
ATOM 1648 N N . ARG A 1 202 ? 0.490 22.263 -28.162 1.00 38.72 202 ARG A N 1
ATOM 1649 C CA . ARG A 1 202 ? 0.594 21.828 -26.768 1.00 38.72 202 ARG A CA 1
ATOM 1650 C C . ARG A 1 202 ? -0.126 20.491 -26.675 1.00 38.72 202 ARG A C 1
ATOM 1652 O O . ARG A 1 202 ? -1.241 20.385 -26.169 1.00 38.72 202 ARG A O 1
ATOM 1659 N N . GLY A 1 203 ? 0.525 19.458 -27.202 1.00 37.19 203 GLY A N 1
ATOM 1660 C CA . GLY A 1 203 ? 0.101 18.082 -27.002 1.00 37.19 203 GLY A CA 1
ATOM 1661 C C . GLY A 1 203 ? -0.075 17.820 -25.509 1.00 37.19 203 GLY A C 1
ATOM 1662 O O . GLY A 1 203 ? 0.833 18.092 -24.742 1.00 37.19 203 GLY A O 1
ATOM 1663 N N . ASN A 1 204 ? -1.275 17.391 -25.118 1.00 35.84 204 ASN A N 1
ATOM 1664 C CA . ASN A 1 204 ? -1.693 16.512 -24.012 1.00 35.84 204 ASN A CA 1
ATOM 1665 C C . ASN A 1 204 ? -0.931 16.387 -22.662 1.00 35.84 204 ASN A C 1
ATOM 1667 O O . ASN A 1 204 ? -1.406 15.647 -21.804 1.00 35.84 204 ASN A O 1
ATOM 1671 N N . TYR A 1 205 ? 0.150 17.110 -22.368 1.00 44.69 205 TYR A N 1
ATOM 1672 C CA . TYR A 1 205 ? 0.883 17.019 -21.094 1.00 44.69 205 TYR A CA 1
ATOM 1673 C C . TYR A 1 205 ? 0.169 17.715 -19.922 1.00 44.69 205 TYR A C 1
ATOM 1675 O O . TYR A 1 205 ? 0.532 17.516 -18.766 1.00 44.69 205 TYR A O 1
ATOM 1683 N N . ARG A 1 206 ? -0.879 18.509 -20.185 1.00 46.41 206 ARG A N 1
ATOM 1684 C CA . ARG A 1 206 ? -1.617 19.238 -19.137 1.00 46.41 206 ARG A CA 1
ATOM 1685 C C . ARG A 1 206 ? -2.578 18.379 -18.314 1.00 46.41 206 ARG A C 1
ATOM 1687 O O . ARG A 1 206 ? -2.988 18.829 -17.250 1.00 46.41 206 ARG A O 1
ATOM 1694 N N . ARG A 1 207 ? -2.936 17.168 -18.761 1.00 49.31 207 ARG A N 1
ATOM 1695 C CA . ARG A 1 207 ? -3.918 16.339 -18.038 1.00 49.31 207 ARG A CA 1
ATOM 1696 C C . ARG A 1 207 ? -3.354 15.681 -16.772 1.00 49.31 207 ARG A C 1
ATOM 1698 O O . ARG A 1 207 ? -4.127 15.445 -15.864 1.00 49.31 207 ARG A O 1
ATOM 1705 N N . GLY A 1 208 ? -2.037 15.459 -16.682 1.00 55.62 208 GLY A N 1
ATOM 1706 C CA . GLY A 1 208 ? -1.395 14.883 -15.485 1.00 55.62 208 GLY A CA 1
ATOM 1707 C C . GLY A 1 208 ? -0.891 15.912 -14.461 1.00 55.62 208 GLY A C 1
ATOM 1708 O O . GLY A 1 208 ? -0.855 15.636 -13.267 1.00 55.62 208 GLY A O 1
ATOM 1709 N N . GLN A 1 209 ? -0.539 17.129 -14.894 1.00 60.50 209 GLN A N 1
ATOM 1710 C CA . GLN A 1 209 ? -0.036 18.178 -13.989 1.00 60.50 209 GLN A CA 1
ATOM 1711 C C . GLN A 1 209 ? -1.104 18.736 -13.037 1.00 60.50 209 GLN A C 1
ATOM 1713 O O . GLN A 1 209 ? -0.771 19.148 -11.927 1.00 60.50 209 GLN A O 1
ATOM 1718 N N . GLY A 1 210 ? -2.373 18.760 -13.465 1.00 73.25 210 GLY A N 1
ATOM 1719 C CA . GLY A 1 210 ? -3.487 19.180 -12.610 1.00 73.25 210 GLY A CA 1
ATOM 1720 C C . GLY A 1 210 ? -3.660 18.253 -11.406 1.00 73.25 210 GLY A C 1
ATOM 1721 O O . GLY A 1 210 ? -3.760 18.730 -10.276 1.00 73.25 210 GLY A O 1
ATOM 1722 N N . ASP A 1 211 ? -3.576 16.943 -11.647 1.00 86.69 211 ASP A N 1
ATOM 1723 C CA . ASP A 1 211 ? -3.718 15.925 -10.607 1.00 86.69 211 ASP A CA 1
ATOM 1724 C C . ASP A 1 211 ? -2.567 15.990 -9.598 1.00 86.69 211 ASP A C 1
ATOM 1726 O O . ASP A 1 211 ? -2.804 15.921 -8.394 1.00 86.69 211 ASP A O 1
ATOM 1730 N N . LEU A 1 212 ? -1.323 16.204 -10.048 1.00 91.06 212 LEU A N 1
ATOM 1731 C CA . LEU A 1 212 ? -0.179 16.278 -9.133 1.00 91.06 212 LEU A CA 1
ATOM 1732 C C . LEU A 1 212 ?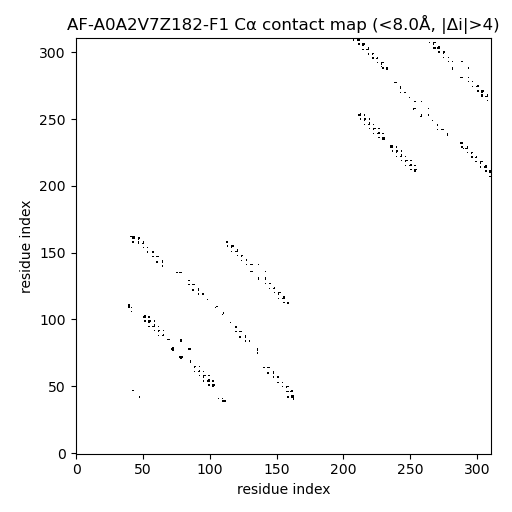 -0.242 17.498 -8.201 1.00 91.06 212 LEU A C 1
ATOM 1734 O O . LEU A 1 212 ? 0.034 17.365 -7.011 1.00 91.06 212 LEU A O 1
ATOM 1738 N N . ARG A 1 213 ? -0.645 18.672 -8.707 1.00 93.50 213 ARG A N 1
ATOM 1739 C CA . ARG A 1 213 ? -0.834 19.879 -7.878 1.00 93.50 213 ARG A CA 1
ATOM 1740 C C . ARG A 1 213 ? -1.933 19.690 -6.839 1.00 93.50 213 ARG A C 1
ATOM 1742 O O . ARG A 1 213 ? -1.762 20.070 -5.683 1.00 93.50 213 ARG A O 1
ATOM 1749 N N . GLN A 1 214 ? -3.044 19.068 -7.234 1.00 92.50 214 GLN A N 1
ATOM 1750 C CA . GLN A 1 214 ? -4.139 18.766 -6.316 1.00 92.50 214 GLN A CA 1
ATOM 1751 C C . GLN A 1 214 ? -3.703 17.774 -5.232 1.00 92.50 214 GLN A C 1
ATOM 1753 O O . GLN A 1 214 ? -3.957 18.012 -4.052 1.00 92.50 214 GLN A O 1
ATOM 1758 N N . LEU A 1 215 ? -2.994 16.707 -5.613 1.00 95.00 215 LEU A N 1
ATOM 1759 C CA . LEU A 1 215 ? -2.429 15.753 -4.663 1.00 95.00 215 LEU A CA 1
ATOM 1760 C C . LEU A 1 215 ? -1.419 16.436 -3.728 1.00 95.00 215 LEU A C 1
ATOM 1762 O O . LEU A 1 215 ? -1.425 16.154 -2.535 1.00 95.00 215 LEU A O 1
ATOM 1766 N N . ALA A 1 216 ? -0.577 17.353 -4.222 1.00 96.12 216 ALA A N 1
ATOM 1767 C CA . ALA A 1 216 ? 0.400 18.081 -3.400 1.00 96.12 216 ALA A CA 1
ATOM 1768 C C . ALA A 1 216 ? -0.275 18.958 -2.340 1.00 96.12 216 ALA A C 1
ATOM 1770 O O . ALA A 1 216 ? 0.154 18.979 -1.185 1.00 96.12 216 ALA A O 1
ATOM 1771 N N . ALA A 1 217 ? -1.376 19.619 -2.700 1.00 94.62 217 ALA A N 1
ATOM 1772 C CA . ALA A 1 217 ? -2.190 20.363 -1.746 1.00 94.62 217 ALA A CA 1
ATOM 1773 C C . ALA A 1 217 ? -2.884 19.450 -0.717 1.00 94.62 217 ALA A C 1
ATOM 1775 O O . ALA A 1 217 ? -2.945 19.786 0.470 1.00 94.62 217 ALA A O 1
ATOM 1776 N N . GLU A 1 218 ? -3.371 18.282 -1.149 1.00 94.88 218 GLU A N 1
ATOM 1777 C CA . GLU A 1 218 ? -3.948 17.262 -0.264 1.00 94.88 218 GLU A CA 1
ATOM 1778 C C . GLU A 1 218 ? -2.896 16.747 0.738 1.00 94.88 218 GLU A C 1
ATOM 1780 O O . GLU A 1 218 ? -3.154 16.716 1.942 1.00 94.88 218 GLU A O 1
ATOM 1785 N N . LEU A 1 219 ? -1.682 16.438 0.265 1.00 96.94 219 LEU A N 1
ATOM 1786 C CA . LEU A 1 219 ? -0.558 15.981 1.086 1.00 96.94 219 LEU A CA 1
ATOM 1787 C C . LEU A 1 219 ? -0.179 17.003 2.160 1.00 96.94 219 LEU A C 1
ATOM 1789 O O . LEU A 1 219 ? -0.044 16.640 3.327 1.00 96.94 219 LEU A O 1
ATOM 1793 N N . GLU A 1 220 ? -0.038 18.277 1.784 1.00 96.56 220 GLU A N 1
ATOM 1794 C CA . GLU A 1 220 ? 0.273 19.351 2.734 1.00 96.56 220 GLU A CA 1
ATOM 1795 C C . GLU A 1 220 ? -0.830 19.508 3.785 1.00 96.56 220 GLU A C 1
ATOM 1797 O O . GLU A 1 220 ? -0.536 19.657 4.970 1.00 96.56 220 GLU A O 1
ATOM 1802 N N . THR A 1 221 ? -2.099 19.397 3.383 1.00 94.25 221 THR A N 1
ATOM 1803 C CA . THR A 1 221 ? -3.235 19.474 4.311 1.00 94.25 221 THR A CA 1
ATOM 1804 C C . THR A 1 221 ? -3.183 18.364 5.364 1.00 94.25 221 THR A C 1
ATOM 1806 O O . THR A 1 221 ? -3.388 18.635 6.551 1.00 94.25 221 THR A O 1
ATOM 1809 N N . HIS A 1 222 ? -2.901 17.125 4.949 1.00 94.19 222 HIS A N 1
ATOM 1810 C CA . HIS A 1 222 ? -2.749 15.995 5.867 1.00 94.19 222 HIS A CA 1
ATOM 1811 C C . HIS A 1 222 ? -1.514 16.148 6.766 1.00 94.19 222 HIS A C 1
ATOM 1813 O O . HIS A 1 222 ? -1.607 15.955 7.977 1.00 94.19 222 HIS A O 1
ATOM 1819 N N . ALA A 1 223 ? -0.372 16.566 6.210 1.00 95.31 223 ALA A N 1
ATOM 1820 C CA . ALA A 1 223 ? 0.856 16.791 6.974 1.00 95.31 223 ALA A CA 1
ATOM 1821 C C . ALA A 1 223 ? 0.687 17.898 8.031 1.00 95.31 223 ALA A C 1
ATOM 1823 O O . ALA A 1 223 ? 1.112 17.736 9.177 1.00 95.31 223 ALA A O 1
ATOM 1824 N N . ALA A 1 224 ? 0.013 18.997 7.679 1.00 94.25 224 ALA A N 1
ATOM 1825 C CA . ALA A 1 224 ? -0.288 20.088 8.600 1.00 94.25 224 ALA A CA 1
ATOM 1826 C C . ALA A 1 224 ? -1.204 19.628 9.745 1.00 94.25 224 ALA A C 1
ATOM 1828 O O . ALA A 1 224 ? -0.911 19.909 10.908 1.00 94.25 224 ALA A O 1
ATOM 1829 N N . ARG A 1 225 ? -2.271 18.874 9.442 1.00 91.94 225 ARG A N 1
ATOM 1830 C CA . ARG A 1 225 ? -3.169 18.314 10.466 1.00 91.94 225 ARG A CA 1
ATOM 1831 C C . ARG A 1 225 ? -2.469 17.307 11.368 1.00 91.94 225 ARG A C 1
ATOM 1833 O O . ARG A 1 225 ? -2.580 17.415 12.586 1.00 91.94 225 ARG A O 1
ATOM 1840 N N . ALA A 1 226 ? -1.692 16.389 10.796 1.00 92.69 226 ALA A N 1
ATOM 1841 C CA . ALA A 1 226 ? -0.892 15.443 11.565 1.00 92.69 226 ALA A CA 1
ATOM 1842 C C . ALA A 1 226 ? 0.077 16.167 12.514 1.00 92.69 226 ALA A C 1
ATOM 1844 O O . ALA A 1 226 ? 0.181 15.791 13.678 1.00 92.69 226 ALA A O 1
ATOM 1845 N N . SER A 1 227 ? 0.728 17.243 12.055 1.00 92.00 227 SER A N 1
ATOM 1846 C CA . SER A 1 227 ? 1.625 18.064 12.879 1.00 92.00 227 SER A CA 1
ATOM 1847 C C . SER A 1 227 ? 0.900 18.797 14.011 1.00 92.00 227 SER A C 1
ATOM 1849 O O . SER A 1 227 ? 1.371 18.796 15.149 1.00 92.00 227 SER A O 1
ATOM 1851 N N . GLN A 1 228 ? -0.278 19.367 13.737 1.00 91.12 228 GLN A N 1
ATOM 1852 C CA . GLN A 1 228 ? -1.112 20.014 14.756 1.00 91.12 228 GLN A CA 1
ATOM 1853 C C . GLN A 1 228 ? -1.553 19.024 15.840 1.00 91.12 228 GLN A C 1
ATOM 1855 O O . GLN A 1 228 ? -1.414 19.312 17.027 1.00 91.12 228 GLN A O 1
ATOM 1860 N N . LEU A 1 229 ? -2.029 17.845 15.436 1.00 91.44 229 LEU A N 1
ATOM 1861 C CA . LEU A 1 229 ? -2.449 16.788 16.357 1.00 91.44 229 LEU A CA 1
ATOM 1862 C C . LEU A 1 229 ? -1.259 16.215 17.148 1.00 91.44 229 LEU A C 1
ATOM 1864 O O . LEU A 1 229 ? -1.372 15.947 18.343 1.00 91.44 229 LEU A O 1
ATOM 1868 N N . ALA A 1 230 ? -0.095 16.087 16.508 1.00 88.50 230 ALA A N 1
ATOM 1869 C CA . ALA A 1 230 ? 1.152 15.653 17.132 1.00 88.50 230 ALA A CA 1
ATOM 1870 C C . ALA A 1 230 ? 1.724 16.663 18.139 1.00 88.50 230 ALA A C 1
ATOM 1872 O O . ALA A 1 230 ? 2.424 16.266 19.071 1.00 88.50 230 ALA A O 1
ATOM 1873 N N . GLY A 1 231 ? 1.444 17.959 17.970 1.00 84.69 231 GLY A N 1
ATOM 1874 C CA . GLY A 1 231 ? 1.979 19.032 18.813 1.00 84.69 231 GLY A CA 1
ATOM 1875 C C . GLY A 1 231 ? 1.620 18.912 20.298 1.00 84.69 231 GLY A C 1
ATOM 1876 O O . GLY A 1 231 ? 2.343 19.443 21.138 1.00 84.69 231 GLY A O 1
ATOM 1877 N N . GLY A 1 232 ? 0.557 18.173 20.631 1.00 81.81 232 GLY A N 1
ATOM 1878 C CA . GLY A 1 232 ? 0.164 17.871 22.011 1.00 81.81 232 GLY A CA 1
ATOM 1879 C C . GLY A 1 232 ? 0.978 16.762 22.689 1.00 81.81 232 GLY A C 1
ATOM 1880 O O . GLY A 1 232 ? 0.808 16.545 23.888 1.00 81.81 232 GLY A O 1
ATOM 1881 N N . TYR A 1 233 ? 1.856 16.063 21.959 1.00 81.94 233 TYR A N 1
ATOM 1882 C CA . TYR A 1 233 ? 2.556 14.876 22.450 1.00 81.94 233 TYR A CA 1
ATOM 1883 C C . TYR A 1 233 ? 4.073 15.109 22.599 1.00 81.94 233 TYR A C 1
ATOM 1885 O O . TYR A 1 233 ? 4.788 15.262 21.600 1.00 81.94 233 TYR A O 1
ATOM 1893 N N . PRO A 1 234 ? 4.616 15.107 23.834 1.00 73.94 234 PRO A N 1
ATOM 1894 C CA . PRO A 1 234 ? 6.053 15.240 24.050 1.00 73.94 234 PRO A CA 1
ATOM 1895 C C . PRO A 1 234 ? 6.809 14.037 23.460 1.00 73.94 234 PRO A C 1
ATOM 1897 O O . PRO A 1 234 ? 6.494 12.884 23.742 1.00 73.94 234 PRO A O 1
ATOM 1900 N N . GLY A 1 235 ? 7.816 14.315 22.624 1.00 73.38 235 GLY A N 1
ATOM 1901 C CA . GLY A 1 235 ? 8.670 13.305 21.976 1.00 73.38 235 GLY A CA 1
ATOM 1902 C C . GLY A 1 235 ? 8.296 12.934 20.535 1.00 73.38 235 GLY A C 1
ATOM 1903 O O . GLY A 1 235 ? 9.069 12.244 19.883 1.00 73.38 235 GLY A O 1
ATOM 1904 N N . PHE A 1 236 ? 7.166 13.420 20.017 1.00 72.56 236 PHE A N 1
ATOM 1905 C CA . PHE A 1 236 ? 6.689 13.136 18.651 1.00 72.56 236 PHE A CA 1
ATOM 1906 C C . PHE A 1 236 ? 7.132 14.168 17.604 1.00 72.56 236 PHE A C 1
ATOM 1908 O O . PHE A 1 236 ? 7.012 14.002 16.393 1.00 72.56 236 PHE A O 1
ATOM 1915 N N . SER A 1 237 ? 7.593 15.301 18.111 1.00 66.31 237 SER A N 1
ATOM 1916 C CA . SER A 1 237 ? 7.671 16.546 17.377 1.00 66.31 237 SER A CA 1
ATOM 1917 C C . SER A 1 237 ? 8.775 16.664 16.311 1.00 66.31 237 SER A C 1
ATOM 1919 O O . SER A 1 237 ? 8.540 17.432 15.378 1.00 66.31 237 SER A O 1
ATOM 1921 N N . PRO A 1 238 ? 9.967 16.046 16.423 1.00 82.62 238 PRO A N 1
ATOM 1922 C CA . PRO A 1 238 ? 11.041 16.316 15.463 1.00 82.62 238 PRO A CA 1
ATOM 1923 C C . PRO A 1 238 ? 10.742 15.764 14.066 1.00 82.62 238 PRO A C 1
ATOM 1925 O O . PRO A 1 238 ? 10.778 16.517 13.094 1.00 82.62 238 PRO A O 1
ATOM 1928 N N . ASP A 1 239 ? 10.363 14.488 13.977 1.00 86.25 239 ASP A N 1
ATOM 1929 C CA . ASP A 1 239 ? 10.206 13.792 12.694 1.00 86.25 239 ASP A CA 1
ATOM 1930 C C . ASP A 1 239 ? 8.976 14.283 11.930 1.00 86.25 239 ASP A C 1
ATOM 1932 O O . ASP A 1 239 ? 9.050 14.543 10.732 1.00 86.25 239 ASP A O 1
ATOM 1936 N N . VAL A 1 240 ? 7.860 14.522 12.628 1.00 88.44 240 VAL A N 1
ATOM 1937 C CA . VAL A 1 240 ? 6.633 15.050 12.008 1.00 88.44 240 VAL A CA 1
ATOM 1938 C C . VAL A 1 240 ? 6.814 16.484 11.511 1.00 88.44 240 VAL A C 1
ATOM 1940 O O . VAL A 1 240 ? 6.307 16.836 10.446 1.00 88.44 240 VAL A O 1
ATOM 1943 N N . ARG A 1 241 ? 7.558 17.326 12.243 1.00 88.75 241 ARG A N 1
ATOM 1944 C CA . ARG A 1 241 ? 7.884 18.682 11.767 1.00 88.75 241 ARG A CA 1
ATOM 1945 C C . ARG A 1 241 ? 8.838 18.640 10.579 1.00 88.75 241 ARG A C 1
ATOM 1947 O O . ARG A 1 241 ? 8.606 19.360 9.615 1.00 88.75 241 ARG A O 1
ATOM 1954 N N . SER A 1 242 ? 9.874 17.801 10.641 1.00 91.44 242 SER A N 1
ATOM 1955 C CA . SER A 1 242 ? 10.809 17.608 9.527 1.00 91.44 242 SER A CA 1
ATOM 1956 C C . SER A 1 242 ? 10.062 17.167 8.268 1.00 91.44 242 SER A C 1
ATOM 1958 O O . SER A 1 242 ? 10.194 17.788 7.217 1.00 91.44 242 SER A O 1
ATOM 1960 N N . PHE A 1 243 ? 9.171 16.184 8.411 1.00 94.75 243 PHE A N 1
ATOM 1961 C CA . PHE A 1 243 ? 8.316 15.712 7.331 1.00 94.75 243 PHE A CA 1
ATOM 1962 C C . PHE A 1 243 ? 7.425 16.825 6.761 1.00 94.75 243 PHE A C 1
ATOM 1964 O O . PHE A 1 243 ? 7.368 17.007 5.546 1.00 94.75 243 PHE A O 1
ATOM 1971 N N . GLY A 1 244 ? 6.776 17.618 7.620 1.00 94.56 244 GLY A N 1
ATOM 1972 C CA . GLY A 1 244 ? 5.973 18.767 7.190 1.00 94.56 244 GLY A CA 1
ATOM 1973 C C . GLY A 1 244 ? 6.774 19.787 6.372 1.00 94.56 244 GLY A C 1
ATOM 1974 O O . GLY A 1 244 ? 6.288 20.266 5.348 1.00 94.56 244 GLY A O 1
ATOM 1975 N N . ASN A 1 245 ? 8.022 20.062 6.763 1.00 94.88 245 ASN A N 1
ATOM 1976 C CA . ASN A 1 245 ? 8.915 20.944 6.007 1.00 94.88 245 ASN A CA 1
ATOM 1977 C C . ASN A 1 245 ? 9.271 20.354 4.632 1.00 94.88 245 ASN A C 1
ATOM 1979 O O . ASN A 1 245 ? 9.256 21.079 3.635 1.00 94.88 245 ASN A O 1
ATOM 1983 N N . SER A 1 246 ? 9.544 19.047 4.557 1.00 96.12 246 SER A N 1
ATOM 1984 C CA . SER A 1 246 ? 9.810 18.355 3.288 1.00 96.12 246 SER A CA 1
ATOM 1985 C C . SER A 1 246 ? 8.597 18.396 2.353 1.00 96.12 246 SER A C 1
ATOM 1987 O O . SER A 1 246 ? 8.746 18.681 1.167 1.00 96.12 246 SER A O 1
ATOM 1989 N N . VAL A 1 247 ? 7.384 18.194 2.881 1.00 96.94 247 VAL A N 1
ATOM 1990 C CA . VAL A 1 247 ? 6.135 18.304 2.107 1.00 96.94 247 VAL A CA 1
ATOM 1991 C C . VAL A 1 247 ? 5.918 19.724 1.583 1.00 96.94 247 VAL A C 1
ATOM 1993 O O . VAL A 1 247 ? 5.552 19.893 0.420 1.00 96.94 247 VAL A O 1
ATOM 1996 N N . HIS A 1 248 ? 6.176 20.745 2.403 1.00 96.25 248 HIS A N 1
ATOM 1997 C CA . HIS A 1 248 ? 6.071 22.140 1.976 1.00 96.25 248 HIS A CA 1
ATOM 1998 C C . HIS A 1 248 ? 7.072 22.471 0.854 1.00 96.25 248 HIS A C 1
ATOM 2000 O O . HIS A 1 248 ? 6.701 23.063 -0.160 1.00 96.25 248 HIS A O 1
ATOM 2006 N N . SER A 1 249 ? 8.324 22.014 0.987 1.00 96.25 249 SER A N 1
ATOM 2007 C CA . SER A 1 249 ? 9.359 22.147 -0.051 1.00 96.25 249 SER A CA 1
ATOM 2008 C C . SER A 1 249 ? 8.956 21.453 -1.359 1.00 96.25 249 SER A C 1
ATOM 2010 O O . SER A 1 249 ? 9.054 22.033 -2.442 1.00 96.25 249 SER A O 1
ATOM 2012 N N . PHE A 1 250 ? 8.421 20.232 -1.267 1.00 96.50 250 PHE A N 1
ATOM 2013 C CA . PHE A 1 250 ? 7.909 19.498 -2.422 1.00 96.50 250 PHE A CA 1
ATOM 2014 C C . PHE A 1 250 ? 6.742 20.224 -3.101 1.00 96.50 250 PHE A C 1
ATOM 2016 O O . PHE A 1 250 ? 6.711 20.328 -4.327 1.00 96.50 250 PHE A O 1
ATOM 2023 N N . ARG A 1 251 ? 5.800 20.783 -2.332 1.00 96.12 251 ARG A N 1
ATOM 2024 C CA . ARG A 1 251 ? 4.702 21.574 -2.897 1.00 96.12 251 ARG A CA 1
ATOM 2025 C C . ARG A 1 251 ? 5.222 22.791 -3.660 1.00 96.12 251 ARG A C 1
ATOM 2027 O O . ARG A 1 251 ? 4.798 22.995 -4.795 1.00 96.12 251 ARG A O 1
ATOM 2034 N N . ALA A 1 252 ? 6.165 23.543 -3.090 1.00 94.88 252 ALA A N 1
ATOM 2035 C CA . ALA A 1 252 ? 6.785 24.677 -3.776 1.00 94.88 252 ALA A CA 1
ATOM 2036 C C . ALA A 1 252 ? 7.438 24.244 -5.103 1.00 94.88 252 ALA A C 1
ATOM 2038 O O . ALA A 1 252 ? 7.241 24.881 -6.135 1.00 94.88 252 ALA A O 1
ATOM 2039 N N . MET A 1 253 ? 8.122 23.096 -5.108 1.00 94.50 253 MET A N 1
ATOM 2040 C CA . MET A 1 253 ? 8.721 22.507 -6.309 1.00 94.50 253 MET A CA 1
ATOM 2041 C C . MET A 1 253 ? 7.681 22.167 -7.399 1.00 94.50 253 MET A C 1
ATOM 2043 O O . MET A 1 253 ? 7.914 22.425 -8.585 1.00 94.50 253 MET A O 1
ATOM 2047 N N . VAL A 1 254 ? 6.532 21.602 -7.009 1.00 94.62 254 VAL A N 1
ATOM 2048 C CA . VAL A 1 254 ? 5.412 21.264 -7.910 1.00 94.62 254 VAL A CA 1
ATOM 2049 C C . VAL A 1 254 ? 4.708 22.521 -8.442 1.00 94.62 254 VAL A C 1
ATOM 2051 O O . VAL A 1 254 ? 4.350 22.584 -9.626 1.00 94.62 254 VAL A O 1
ATOM 2054 N N . ASP A 1 255 ? 4.525 23.533 -7.595 1.00 93.06 255 ASP A N 1
ATOM 2055 C CA . ASP A 1 255 ? 3.891 24.801 -7.962 1.00 93.06 255 ASP A CA 1
ATOM 2056 C C . ASP A 1 255 ? 4.763 25.587 -8.953 1.00 93.06 255 ASP A C 1
ATOM 2058 O O . ASP A 1 255 ? 4.261 26.028 -9.996 1.00 93.06 255 ASP A O 1
ATOM 2062 N N . ASP A 1 256 ? 6.076 25.633 -8.715 1.00 91.62 256 ASP A N 1
ATOM 2063 C CA . ASP A 1 256 ? 7.057 26.272 -9.598 1.00 91.62 256 ASP A CA 1
ATOM 2064 C C . ASP A 1 256 ? 7.213 25.555 -10.945 1.00 91.62 256 ASP A C 1
ATOM 2066 O O . ASP A 1 256 ? 7.649 26.163 -11.927 1.00 91.62 256 ASP A O 1
ATOM 2070 N N . ASN A 1 257 ? 6.849 24.269 -11.020 1.00 91.00 257 ASN A N 1
ATOM 2071 C CA . ASN A 1 257 ? 6.946 23.440 -12.223 1.00 91.00 257 ASN A CA 1
ATOM 2072 C C . ASN A 1 257 ? 8.354 23.455 -12.866 1.00 91.00 257 ASN A C 1
ATOM 2074 O O . ASN A 1 257 ? 8.504 23.363 -14.087 1.00 91.00 257 ASN A O 1
ATOM 2078 N N . ARG A 1 258 ? 9.394 23.616 -12.040 1.00 83.19 258 ARG A N 1
ATOM 2079 C CA . ARG A 1 258 ? 10.803 23.654 -12.472 1.00 83.19 258 ARG A CA 1
ATOM 2080 C C . ARG A 1 258 ? 11.496 22.300 -12.370 1.00 83.19 258 ARG A C 1
ATOM 2082 O O . ARG A 1 258 ? 12.540 22.121 -12.988 1.00 83.19 258 ARG A O 1
ATOM 2089 N N . ALA A 1 259 ? 10.919 21.366 -11.619 1.00 90.69 259 ALA A N 1
ATOM 2090 C CA . ALA A 1 259 ? 11.468 20.030 -11.464 1.00 90.69 259 ALA A CA 1
ATOM 2091 C C . ALA A 1 259 ? 11.095 19.118 -12.633 1.00 90.69 259 ALA A C 1
ATOM 2093 O O . ALA A 1 259 ? 9.967 19.106 -13.135 1.00 90.69 259 ALA A O 1
ATOM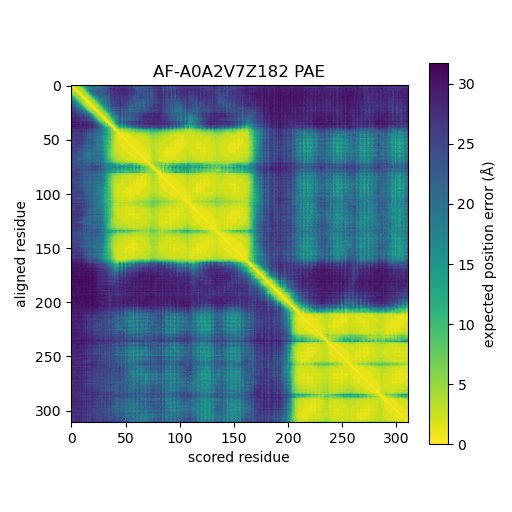 2094 N N . SER A 1 260 ? 12.063 18.312 -13.046 1.00 92.50 260 SER A N 1
ATOM 2095 C CA . SER A 1 260 ? 11.856 17.218 -13.981 1.00 92.50 260 SER A CA 1
ATOM 2096 C C . SER A 1 260 ? 10.996 16.110 -13.357 1.00 92.50 260 SER A C 1
ATOM 2098 O O . SER A 1 260 ? 10.949 15.918 -12.143 1.00 92.50 260 SER A O 1
ATOM 2100 N N . ARG A 1 261 ? 10.346 15.306 -14.205 1.00 88.56 261 ARG A N 1
ATOM 2101 C CA . ARG A 1 261 ? 9.531 14.152 -13.780 1.00 88.56 261 ARG A CA 1
ATOM 2102 C C . ARG A 1 261 ? 10.318 13.161 -12.906 1.00 88.56 261 ARG A C 1
ATOM 2104 O O . ARG A 1 261 ? 9.765 12.586 -11.978 1.00 88.56 261 ARG A O 1
ATOM 2111 N N . LEU A 1 262 ? 11.610 12.979 -13.195 1.00 88.25 262 LEU A N 1
ATOM 2112 C CA . LEU A 1 262 ? 12.491 12.102 -12.420 1.00 88.25 262 LEU A CA 1
ATOM 2113 C C . LEU A 1 262 ? 12.793 12.681 -11.031 1.00 88.25 262 LEU A C 1
ATOM 2115 O O . LEU A 1 262 ? 12.769 11.939 -10.056 1.00 88.25 262 LEU A O 1
ATOM 2119 N N . GLU A 1 263 ? 13.043 13.989 -10.932 1.00 91.81 263 GLU A N 1
ATOM 2120 C CA . GLU A 1 263 ? 13.239 14.671 -9.645 1.00 91.81 263 GLU A CA 1
ATOM 2121 C C . GLU A 1 263 ? 11.978 14.595 -8.785 1.00 91.81 263 GLU A C 1
ATOM 2123 O O . GLU A 1 263 ? 12.069 14.202 -7.627 1.00 91.81 263 GLU A O 1
ATOM 2128 N N . LEU A 1 264 ? 10.804 14.860 -9.370 1.00 94.44 264 LEU A N 1
ATOM 2129 C CA . LEU A 1 264 ? 9.522 14.733 -8.672 1.00 94.44 264 LEU A CA 1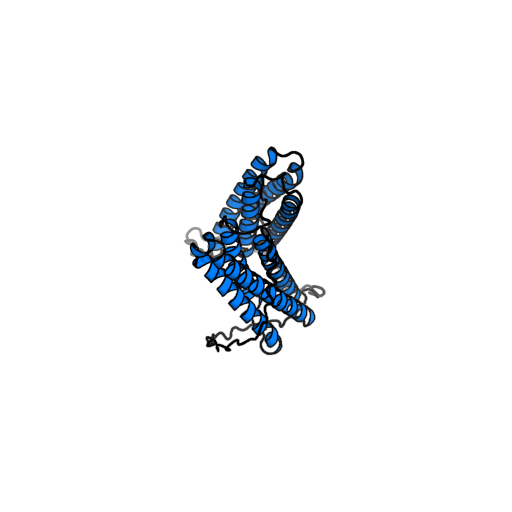
ATOM 2130 C C . LEU A 1 264 ? 9.301 13.311 -8.147 1.00 94.44 264 LEU A C 1
ATOM 2132 O O . LEU A 1 264 ? 8.911 13.135 -6.997 1.00 94.44 264 LEU A O 1
ATOM 2136 N N . ARG A 1 265 ? 9.590 12.290 -8.963 1.00 93.06 265 ARG A N 1
ATOM 2137 C CA . ARG A 1 265 ? 9.467 10.888 -8.549 1.00 93.06 265 ARG A CA 1
ATOM 2138 C C . ARG A 1 265 ? 10.418 10.541 -7.405 1.00 93.06 265 ARG A C 1
ATOM 2140 O O . ARG A 1 265 ? 9.988 9.924 -6.438 1.00 93.06 265 ARG A O 1
ATOM 2147 N N . ASN A 1 266 ? 11.680 10.960 -7.498 1.00 90.75 266 ASN A N 1
ATOM 2148 C CA . ASN A 1 266 ? 12.669 10.730 -6.444 1.00 90.75 266 ASN A CA 1
ATOM 2149 C C . ASN A 1 266 ? 12.266 11.417 -5.131 1.00 90.75 266 ASN A C 1
ATOM 2151 O O . ASN A 1 266 ? 12.473 10.853 -4.059 1.00 90.75 266 ASN A O 1
ATOM 2155 N N . GLU A 1 267 ? 11.684 12.616 -5.210 1.00 96.31 267 GLU A N 1
ATOM 2156 C CA . GLU A 1 267 ? 11.214 13.342 -4.031 1.00 96.31 267 GLU A CA 1
ATOM 2157 C C . GLU A 1 267 ? 9.993 12.660 -3.401 1.00 96.31 267 GLU A C 1
ATOM 2159 O O . GLU A 1 267 ? 9.959 12.469 -2.188 1.00 96.31 267 GLU A O 1
ATOM 2164 N N . VAL A 1 268 ? 9.031 12.199 -4.210 1.00 96.50 268 VAL A N 1
AT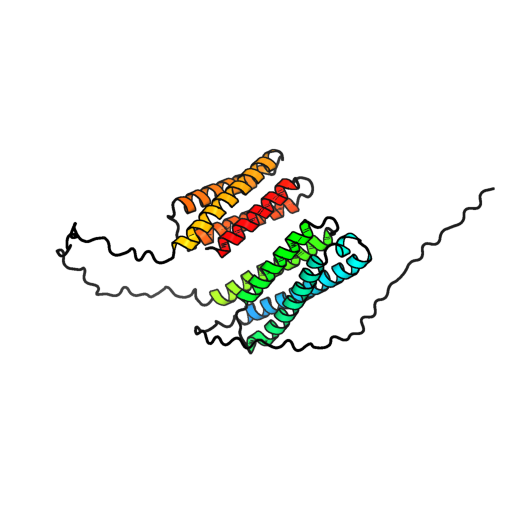OM 2165 C CA . VAL A 1 268 ? 7.883 11.414 -3.723 1.00 96.50 268 VAL A CA 1
ATOM 2166 C C . VAL A 1 268 ? 8.332 10.097 -3.087 1.00 96.50 268 VAL A C 1
ATOM 2168 O O . VAL A 1 268 ? 7.827 9.739 -2.024 1.00 96.50 268 VAL A O 1
ATOM 2171 N N . ASP A 1 269 ? 9.292 9.391 -3.689 1.00 91.69 269 ASP A N 1
ATOM 2172 C CA . ASP A 1 269 ? 9.844 8.152 -3.132 1.00 91.69 269 ASP A CA 1
ATOM 2173 C C . ASP A 1 269 ? 10.543 8.411 -1.781 1.00 91.69 269 ASP A C 1
ATOM 2175 O O . ASP A 1 269 ? 10.343 7.647 -0.832 1.00 91.69 269 ASP A O 1
ATOM 2179 N N . ARG A 1 270 ? 11.293 9.518 -1.652 1.00 95.12 270 ARG A N 1
ATOM 2180 C CA . ARG A 1 270 ? 11.905 9.936 -0.377 1.00 95.12 270 ARG A CA 1
ATOM 2181 C C . ARG A 1 270 ? 10.844 10.253 0.678 1.00 95.12 270 ARG A C 1
ATOM 2183 O O . ARG A 1 270 ? 10.902 9.707 1.774 1.00 95.12 270 ARG A O 1
ATOM 2190 N N . LEU A 1 271 ? 9.845 11.072 0.342 1.00 96.75 271 LEU A N 1
ATOM 2191 C CA . LEU A 1 271 ? 8.745 11.403 1.252 1.00 96.75 271 LEU A CA 1
ATOM 2192 C C . LEU A 1 271 ? 7.983 10.150 1.698 1.00 96.75 271 LEU A C 1
ATOM 2194 O O . LEU A 1 271 ? 7.602 10.035 2.860 1.00 96.75 271 LEU A O 1
ATOM 2198 N N . LEU A 1 272 ? 7.768 9.190 0.797 1.00 95.56 272 LEU A N 1
ATOM 2199 C CA . LEU A 1 272 ? 7.114 7.927 1.131 1.00 95.56 272 LEU A CA 1
ATOM 2200 C C . LEU A 1 272 ? 7.947 7.111 2.124 1.00 95.56 272 LEU A C 1
ATOM 2202 O O . LEU A 1 272 ? 7.387 6.567 3.076 1.00 95.56 272 LEU A O 1
ATOM 2206 N N . GLN A 1 273 ? 9.265 7.058 1.937 1.00 90.00 273 GLN A N 1
ATOM 2207 C CA . GLN A 1 273 ? 10.179 6.393 2.863 1.00 90.00 273 GLN A CA 1
ATOM 2208 C C . GLN A 1 273 ? 10.192 7.068 4.244 1.00 90.00 273 GLN A C 1
ATOM 2210 O O . GLN A 1 273 ? 10.124 6.374 5.265 1.00 90.00 273 GLN A O 1
ATOM 2215 N N . ASP A 1 274 ? 10.223 8.400 4.289 1.00 93.50 274 ASP A N 1
ATOM 2216 C CA . ASP A 1 274 ? 10.185 9.173 5.535 1.00 93.50 274 ASP A CA 1
ATOM 2217 C C . ASP A 1 274 ? 8.853 8.957 6.269 1.00 93.50 274 ASP A C 1
ATOM 2219 O O . ASP A 1 274 ? 8.831 8.660 7.467 1.00 93.50 274 ASP A O 1
ATOM 2223 N N . ALA A 1 275 ? 7.734 8.998 5.537 1.00 94.19 275 ALA A N 1
ATOM 2224 C CA . ALA A 1 275 ? 6.407 8.731 6.080 1.00 94.19 275 ALA A CA 1
ATOM 2225 C C . ALA A 1 275 ? 6.292 7.301 6.630 1.00 94.19 275 ALA A C 1
ATOM 2227 O O . ALA A 1 275 ? 5.760 7.097 7.722 1.00 94.19 275 ALA A O 1
ATOM 2228 N N . GLN A 1 276 ? 6.809 6.296 5.922 1.00 88.12 276 GLN A N 1
ATOM 2229 C CA . GLN A 1 276 ? 6.799 4.908 6.395 1.00 88.12 276 GLN A CA 1
ATOM 2230 C C . GLN A 1 276 ? 7.676 4.713 7.637 1.00 88.12 276 GLN A C 1
ATOM 2232 O O . GLN A 1 276 ? 7.262 4.019 8.567 1.00 88.12 276 GLN A O 1
ATOM 2237 N N . SER A 1 277 ? 8.851 5.342 7.681 1.00 87.31 277 SER A N 1
ATOM 2238 C CA . SER A 1 277 ? 9.762 5.282 8.831 1.00 87.31 277 SER A CA 1
ATOM 2239 C C . SER A 1 277 ? 9.121 5.899 10.074 1.00 87.31 277 SER A C 1
ATOM 2241 O O . SER A 1 277 ? 9.080 5.267 11.131 1.00 87.31 277 SER A O 1
ATOM 2243 N N . ALA A 1 278 ? 8.523 7.084 9.926 1.00 88.56 278 ALA A N 1
ATOM 2244 C CA . ALA A 1 278 ? 7.759 7.715 10.991 1.00 88.56 278 ALA A CA 1
ATOM 2245 C C . ALA A 1 278 ? 6.587 6.826 11.433 1.00 88.56 278 ALA A C 1
ATOM 2247 O O . ALA A 1 278 ? 6.428 6.594 12.627 1.00 88.56 278 ALA A O 1
ATOM 2248 N N . HIS A 1 279 ? 5.827 6.243 10.493 1.00 87.38 279 HIS A N 1
ATOM 2249 C CA . HIS A 1 279 ? 4.712 5.337 10.798 1.00 87.38 279 HIS A CA 1
ATOM 2250 C C . HIS A 1 279 ? 5.146 4.132 11.644 1.00 87.38 279 HIS A C 1
ATOM 2252 O O . HIS A 1 279 ? 4.472 3.767 12.610 1.00 87.38 279 HIS A O 1
ATOM 2258 N N . GLN A 1 280 ? 6.289 3.523 11.316 1.00 84.75 280 GLN A N 1
ATOM 2259 C CA . GLN A 1 280 ? 6.845 2.424 12.104 1.00 84.75 280 GLN A CA 1
ATOM 2260 C C . GLN A 1 280 ? 7.141 2.866 13.538 1.00 84.75 280 GLN A C 1
ATOM 2262 O O . GLN A 1 280 ? 6.762 2.166 14.478 1.00 84.75 280 GLN A O 1
ATOM 2267 N N . GLU A 1 281 ? 7.731 4.045 13.729 1.00 84.94 281 GLU A N 1
ATOM 2268 C CA . GLU A 1 281 ? 7.957 4.593 15.068 1.00 84.94 281 GLU A CA 1
ATOM 2269 C C . GLU A 1 281 ? 6.634 4.857 15.811 1.00 84.94 281 GLU A C 1
ATOM 2271 O O . GLU A 1 281 ? 6.528 4.540 16.999 1.00 84.94 281 GLU A O 1
ATOM 2276 N N . LEU A 1 282 ? 5.583 5.309 15.107 1.00 82.44 282 LEU A N 1
ATOM 2277 C CA . LEU A 1 282 ? 4.242 5.494 15.687 1.00 82.44 282 LEU A CA 1
ATOM 2278 C C . LEU A 1 282 ? 3.687 4.180 16.228 1.00 82.44 282 LEU A C 1
ATOM 2280 O O . LEU A 1 282 ? 3.160 4.117 17.339 1.00 82.44 282 LEU A O 1
ATOM 2284 N N . THR A 1 283 ? 3.823 3.114 15.442 1.00 82.06 283 THR A N 1
ATOM 2285 C CA . THR A 1 283 ? 3.326 1.788 15.822 1.00 82.06 283 THR A CA 1
ATOM 2286 C C . THR A 1 283 ? 4.152 1.127 16.925 1.00 82.06 283 THR A C 1
ATOM 2288 O O . THR A 1 283 ? 3.599 0.355 17.708 1.00 82.06 283 THR A O 1
ATOM 2291 N N . ARG A 1 284 ? 5.448 1.453 17.043 1.00 84.44 284 ARG A N 1
ATOM 2292 C CA . ARG A 1 284 ? 6.328 0.943 18.110 1.00 84.44 284 ARG A CA 1
ATOM 2293 C C . ARG A 1 284 ? 5.997 1.496 19.490 1.00 84.44 284 ARG A C 1
ATOM 2295 O O . ARG A 1 284 ? 6.343 0.855 20.481 1.00 84.44 284 ARG A O 1
ATOM 2302 N N . ARG A 1 285 ? 5.319 2.644 19.574 1.00 84.06 285 ARG A N 1
ATOM 2303 C CA . ARG A 1 285 ? 4.906 3.272 20.840 1.00 84.06 285 ARG A CA 1
ATOM 2304 C C . ARG A 1 285 ? 3.381 3.226 21.006 1.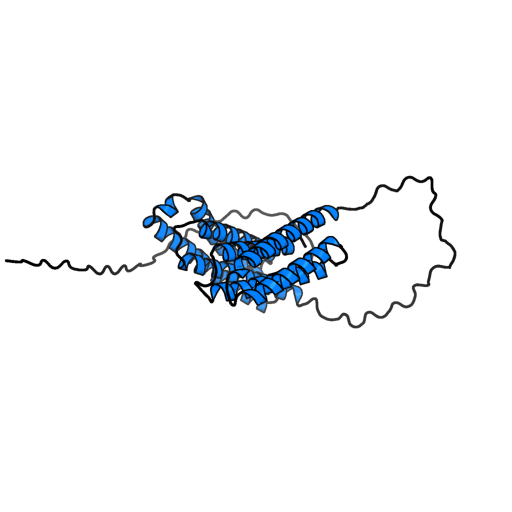00 84.06 285 ARG A C 1
ATOM 2306 O O . ARG A 1 285 ? 2.709 4.259 20.952 1.00 84.06 285 ARG A O 1
ATOM 2313 N N . PRO A 1 286 ? 2.792 2.030 21.199 1.00 69.50 286 PRO A N 1
ATOM 2314 C CA . PRO A 1 286 ? 1.353 1.898 21.362 1.00 69.50 286 PRO A CA 1
ATOM 2315 C C . PRO A 1 286 ? 0.904 2.631 22.634 1.00 69.50 286 PRO A C 1
ATOM 2317 O O . PRO A 1 286 ? 1.261 2.244 23.742 1.00 69.50 286 PRO A O 1
ATOM 2320 N N . GLY A 1 287 ? 0.116 3.695 22.466 1.00 75.94 287 GLY A N 1
ATOM 2321 C CA . GLY A 1 287 ? -0.461 4.483 23.563 1.00 75.94 287 GLY A CA 1
ATOM 2322 C C . GLY A 1 287 ? -0.048 5.955 23.598 1.00 75.94 287 GLY A C 1
ATOM 2323 O O . GLY A 1 287 ? -0.726 6.740 24.251 1.00 75.94 287 GLY A O 1
ATOM 2324 N N . THR A 1 288 ? 1.001 6.356 22.872 1.00 78.19 288 THR A N 1
ATOM 2325 C CA . THR A 1 288 ? 1.394 7.776 22.774 1.00 78.19 288 THR A CA 1
ATOM 2326 C C . THR A 1 288 ? 0.754 8.504 21.599 1.00 78.19 288 THR A C 1
ATOM 2328 O O . THR A 1 288 ? 0.828 9.723 21.538 1.00 78.19 288 THR A O 1
ATOM 2331 N N . VAL A 1 289 ? 0.148 7.779 20.657 1.00 81.06 289 VAL A N 1
ATOM 2332 C CA . VAL A 1 289 ? -0.383 8.351 19.414 1.00 81.06 289 VAL A CA 1
ATOM 2333 C C . VAL A 1 289 ? -1.896 8.296 19.442 1.00 81.06 289 VAL A C 1
ATOM 2335 O O . VAL A 1 289 ? -2.479 7.225 19.629 1.00 81.06 289 VAL A O 1
ATOM 2338 N N . SER A 1 290 ? -2.527 9.455 19.269 1.00 88.38 290 SER A N 1
ATOM 2339 C CA . SER A 1 290 ? -3.974 9.532 19.100 1.00 88.38 290 SER A CA 1
ATOM 2340 C C . SER A 1 290 ? -4.385 8.785 17.825 1.00 88.38 290 SER A C 1
ATOM 2342 O O . SER A 1 290 ? -3.621 8.691 16.860 1.00 88.38 290 SER A O 1
ATOM 2344 N N . ARG A 1 291 ? -5.599 8.232 17.811 1.00 85.00 291 ARG A N 1
ATOM 2345 C CA . ARG A 1 291 ? -6.113 7.521 16.633 1.00 85.00 291 ARG A CA 1
ATOM 2346 C C . ARG A 1 291 ? -6.193 8.452 15.422 1.00 85.00 291 ARG A C 1
ATOM 2348 O O . ARG A 1 291 ? -5.880 8.040 14.315 1.00 85.00 291 ARG A O 1
ATOM 2355 N N . GLU A 1 292 ? -6.533 9.711 15.665 1.00 89.12 292 GLU A N 1
ATOM 2356 C CA . GLU A 1 292 ? -6.625 10.768 14.663 1.00 89.12 292 GLU A CA 1
ATOM 2357 C C . GLU A 1 292 ? -5.269 11.041 13.999 1.00 89.12 292 GLU A C 1
ATOM 2359 O O . GLU A 1 292 ? -5.205 11.160 12.780 1.00 89.12 292 GLU A O 1
ATOM 2364 N N . VAL A 1 293 ? -4.168 11.075 14.766 1.00 90.81 293 VAL A N 1
ATOM 2365 C CA . VAL A 1 293 ? -2.815 11.212 14.193 1.00 90.81 293 VAL A CA 1
ATOM 2366 C C . VAL A 1 293 ? -2.487 10.026 13.287 1.00 90.81 293 VAL A C 1
ATOM 2368 O O . VAL A 1 293 ? -1.944 10.219 12.202 1.00 90.81 293 VAL A O 1
ATOM 2371 N N . ALA A 1 294 ? -2.818 8.803 13.714 1.00 87.31 294 ALA A N 1
ATOM 2372 C CA . ALA A 1 294 ? -2.578 7.605 12.913 1.00 87.31 294 ALA A CA 1
ATOM 2373 C C . ALA A 1 294 ? -3.390 7.621 11.604 1.00 87.31 294 ALA A C 1
ATOM 2375 O O . ALA A 1 294 ? -2.833 7.333 10.545 1.00 87.31 294 ALA A O 1
ATOM 2376 N N . ASP A 1 295 ? -4.662 8.024 11.670 1.00 84.94 295 ASP A N 1
ATOM 2377 C CA . ASP A 1 295 ? -5.545 8.139 10.507 1.00 84.94 295 ASP A CA 1
ATOM 2378 C C . ASP A 1 295 ? -5.043 9.210 9.512 1.00 84.94 295 ASP A C 1
ATOM 2380 O O . ASP A 1 295 ? -5.021 8.969 8.302 1.00 84.94 295 ASP A O 1
ATOM 2384 N N . GLU A 1 296 ? -4.581 10.371 9.996 1.00 92.25 296 GLU A N 1
ATOM 2385 C CA . GLU A 1 296 ? -3.974 11.408 9.144 1.00 92.25 296 GLU A CA 1
ATOM 2386 C C . GLU A 1 296 ? -2.664 10.913 8.505 1.00 92.25 296 GLU A C 1
ATOM 2388 O O . GLU A 1 296 ? -2.428 11.137 7.316 1.00 92.25 296 GLU A O 1
ATOM 2393 N N . TRP A 1 297 ? -1.838 10.169 9.249 1.00 93.38 297 TRP A N 1
ATOM 2394 C CA . TRP A 1 297 ? -0.587 9.607 8.729 1.00 93.38 297 TRP A CA 1
ATOM 2395 C C . TRP A 1 297 ? -0.813 8.550 7.644 1.00 93.38 297 TRP A C 1
ATOM 2397 O O . TRP A 1 297 ? -0.097 8.492 6.643 1.00 93.38 297 TRP A O 1
ATOM 2407 N N . ASP A 1 298 ? -1.845 7.728 7.807 1.00 85.75 298 ASP A N 1
ATOM 2408 C CA . ASP A 1 298 ? -2.283 6.801 6.769 1.00 85.75 298 ASP A CA 1
ATOM 2409 C C . ASP A 1 298 ? -2.744 7.545 5.502 1.00 85.75 298 ASP A C 1
ATOM 2411 O O . ASP A 1 298 ? -2.444 7.109 4.385 1.00 85.75 298 ASP A O 1
ATOM 2415 N N . GLY A 1 299 ? -3.424 8.686 5.661 1.00 88.94 299 GLY A N 1
ATOM 2416 C CA . GLY A 1 299 ? -3.804 9.580 4.563 1.00 88.94 299 GLY A CA 1
ATOM 2417 C C . GLY A 1 299 ? -2.594 10.097 3.780 1.00 88.94 299 GLY A C 1
ATOM 2418 O O . GLY A 1 299 ? -2.565 9.991 2.552 1.00 88.94 299 GLY A O 1
ATOM 2419 N N . ILE A 1 300 ? -1.551 10.551 4.483 1.00 96.25 300 ILE A N 1
ATOM 2420 C CA . ILE A 1 300 ? -0.269 10.985 3.894 1.00 96.25 300 ILE A CA 1
ATOM 2421 C C . ILE A 1 300 ? 0.320 9.888 2.998 1.00 96.25 300 ILE A C 1
ATOM 2423 O O . ILE A 1 300 ? 0.623 10.129 1.828 1.00 96.25 300 ILE A O 1
ATOM 2427 N N . VAL A 1 301 ? 0.434 8.660 3.517 1.00 93.06 301 VAL A N 1
ATOM 2428 C CA . VAL A 1 301 ? 0.986 7.521 2.764 1.00 93.06 301 VAL A CA 1
ATOM 2429 C C . VAL A 1 301 ? 0.136 7.213 1.528 1.00 93.06 301 VAL A C 1
ATOM 2431 O O . VAL A 1 301 ? 0.676 6.933 0.456 1.00 93.06 301 VAL A O 1
ATOM 2434 N N . GLN A 1 302 ? -1.193 7.277 1.632 1.00 85.06 302 GLN A N 1
ATOM 2435 C CA . GLN A 1 302 ? -2.083 7.053 0.488 1.00 85.06 302 GLN A CA 1
ATOM 2436 C C . GLN A 1 302 ? -1.928 8.124 -0.597 1.00 85.06 302 GLN A C 1
ATOM 2438 O O . GLN A 1 302 ? -1.909 7.786 -1.782 1.00 85.06 302 GLN A O 1
ATOM 2443 N N . VAL A 1 303 ? -1.810 9.400 -0.219 1.00 94.06 303 VAL A N 1
ATOM 2444 C CA . VAL A 1 303 ? -1.588 10.500 -1.169 1.00 94.06 303 VAL A CA 1
ATOM 2445 C C . VAL A 1 303 ? -0.247 10.331 -1.886 1.00 94.06 303 VAL A C 1
ATOM 2447 O O . VAL A 1 303 ? -0.208 10.405 -3.111 1.00 94.06 303 VAL A O 1
ATOM 2450 N N . LEU A 1 304 ? 0.827 10.015 -1.157 1.00 94.81 304 LEU A N 1
ATOM 2451 C CA . LEU A 1 304 ? 2.156 9.794 -1.740 1.00 94.81 304 LEU A CA 1
ATOM 2452 C C . LEU A 1 304 ? 2.176 8.631 -2.736 1.00 94.81 304 LEU A C 1
ATOM 2454 O O . LEU A 1 304 ? 2.781 8.737 -3.799 1.00 94.81 304 LEU A O 1
ATOM 2458 N N . ASN A 1 305 ? 1.460 7.544 -2.445 1.00 87.38 305 ASN A N 1
ATOM 2459 C CA . ASN A 1 305 ? 1.306 6.453 -3.408 1.00 87.38 305 ASN A CA 1
ATOM 2460 C C . ASN A 1 305 ? 0.566 6.908 -4.678 1.00 87.38 305 ASN A C 1
ATOM 2462 O O . ASN A 1 305 ? 1.025 6.618 -5.777 1.00 87.38 305 ASN A O 1
ATOM 2466 N N . ARG A 1 306 ? -0.524 7.680 -4.548 1.00 88.88 306 ARG A N 1
ATOM 2467 C CA . ARG A 1 306 ? -1.240 8.236 -5.713 1.00 88.88 306 ARG A CA 1
ATOM 2468 C C . ARG A 1 306 ? -0.367 9.178 -6.546 1.00 88.88 306 ARG A C 1
ATOM 2470 O O . ARG A 1 306 ? -0.470 9.166 -7.767 1.00 88.88 306 ARG A O 1
ATOM 2477 N N . MET A 1 307 ? 0.485 9.981 -5.908 1.00 95.00 307 MET A N 1
ATOM 2478 C CA . MET A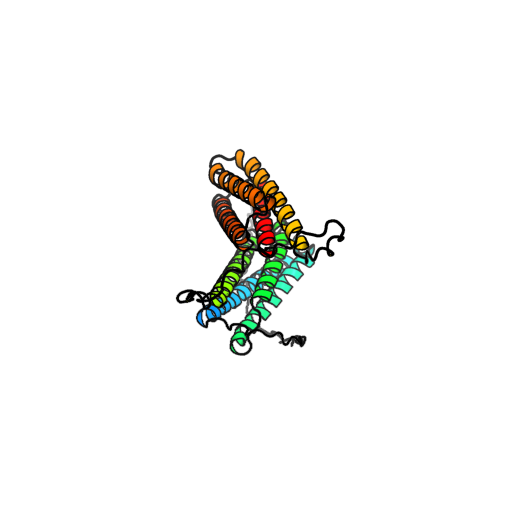 1 307 ? 1.453 10.834 -6.611 1.00 95.00 307 MET A CA 1
ATOM 2479 C C . MET A 1 307 ? 2.487 10.013 -7.370 1.00 95.00 307 MET A C 1
ATOM 2481 O O . MET A 1 307 ? 2.803 10.325 -8.511 1.00 95.00 307 MET A O 1
ATOM 2485 N N . ARG A 1 308 ? 3.005 8.952 -6.745 1.00 91.38 308 ARG A N 1
ATOM 2486 C CA . ARG A 1 308 ? 3.974 8.051 -7.372 1.00 91.38 308 ARG A CA 1
ATOM 2487 C C . ARG A 1 308 ? 3.411 7.401 -8.633 1.00 91.38 308 ARG A C 1
ATOM 2489 O O . ARG A 1 308 ? 4.152 7.208 -9.586 1.00 91.38 308 ARG A O 1
ATOM 2496 N N . ASP A 1 309 ? 2.119 7.087 -8.629 1.00 84.81 309 ASP A N 1
ATOM 2497 C CA . ASP A 1 309 ? 1.432 6.482 -9.770 1.00 84.81 309 ASP A CA 1
ATOM 2498 C C . ASP A 1 309 ? 1.070 7.510 -10.864 1.00 84.81 309 ASP A C 1
ATOM 2500 O O . ASP A 1 309 ? 0.903 7.138 -12.027 1.00 84.81 309 ASP A O 1
ATOM 2504 N N . SER A 1 310 ? 0.937 8.799 -10.515 1.00 88.06 310 SER A N 1
ATOM 2505 C CA . SER A 1 310 ? 0.612 9.876 -11.466 1.00 88.06 310 SER A CA 1
ATOM 2506 C C . SER A 1 310 ? 1.841 10.505 -12.134 1.00 88.06 310 SER A C 1
ATOM 2508 O O . SER A 1 310 ? 1.718 11.075 -13.225 1.00 88.06 310 SER A O 1
ATOM 2510 N N . ILE A 1 311 ? 3.017 10.373 -11.507 1.00 88.69 311 ILE A N 1
ATOM 2511 C CA . ILE A 1 311 ? 4.333 10.737 -12.052 1.00 88.69 311 ILE A CA 1
ATOM 2512 C C . ILE A 1 311 ? 4.910 9.563 -12.821 1.00 88.69 311 ILE A C 1
ATOM 2514 O O . ILE A 1 311 ? 5.092 9.760 -14.027 1.00 88.69 311 ILE A O 1
#

Secondary structure (DSSP, 8-state):
---PPP-------------------------------S---PPPHHHHHHHHHHHHHHHHHHHHHHHHHHHHHHH-HHHHT-HHHHHHHHHHHHHHHHHHHHHHTTTTS---HHHHHHHHHHHHHHHHHHHHH-TT--HHHHHHHHHHHHHHHHHHHHHHHHHHTTS-S--------S--PPPPTT------TTSPPPP----STHHHHHHHHHHHHHHHHHHHHHHHHHTTSTT-HHHHHHHHHHHHHHHHHHHHT-S-HHHHHHHHHHHHHHHHHHHHHHHHSTTSS-HHHHHHHHHHHHHHHHHHHH-

pLDDT: mean 76.45, std 21.94, range [29.89, 98.12]

Nearest PDB structures (foldseek):
  8r4m-assembly1_B  TM=6.735E-01  e=1.248E-01  Methylosinus trichosporium OB3b
  2rld-assembly1_A  TM=5.528E-01  e=1.498E-01  Bacteroides thetaiotaomicron VPI-5482
  6q6b-assembly1_A  TM=6.652E-01  e=4.077E-01  Streptomyces lividans 1326
  5nqn-assembly1_A  TM=6.748E-01  e=8.069E-01  Methylosinus trichosporium OB3b
  8rfg-assembly1_A  TM=5.556E-01  e=2.886E+00  Agrobacterium tumefaciens

Solvent-accessible surface area (backbone atoms only — not comparable to full-atom values): 18885 Å² total; per-residue (Å²): 138,88,83,87,78,86,83,82,82,81,82,82,84,82,83,82,83,90,76,89,82,82,80,84,75,82,72,81,75,77,81,76,91,70,93,71,84,69,86,76,71,73,58,41,69,68,43,46,53,50,44,42,53,49,29,48,54,44,25,54,52,31,48,51,53,36,52,53,51,58,60,43,42,77,78,34,77,61,53,69,74,38,63,65,59,55,51,50,42,50,52,50,25,54,51,34,44,54,47,30,59,50,46,75,43,26,91,85,53,77,71,76,61,64,65,52,53,53,51,48,46,54,52,48,51,54,48,50,56,50,49,72,70,40,89,78,60,49,73,64,61,54,50,58,50,50,49,51,52,50,51,49,53,51,42,54,50,44,50,50,50,34,61,50,67,82,73,80,74,71,100,65,85,80,71,80,82,87,78,82,75,78,79,76,92,82,80,78,78,76,80,65,93,85,60,77,77,74,80,78,82,73,68,79,65,68,73,53,56,56,55,49,52,52,44,40,53,51,35,43,53,29,35,51,51,29,37,59,61,37,68,81,36,92,90,54,51,66,64,46,48,51,50,37,51,52,44,50,53,50,37,53,44,59,74,67,62,76,63,53,69,66,56,52,43,54,50,40,53,48,51,44,50,53,50,51,54,53,49,50,55,52,66,74,42,81,82,75,62,55,69,67,37,53,54,29,50,53,48,34,52,52,39,38,53,54,46,57,74,64,97

Foldseek 3Di:
DDDDDDDDDDDDDDDDDDDDDDDPDPDPPPPDPDPDDDPPPQFDPVLLVVLLVLLVVLLVLLVVLLVVLVVVVVVDPQSVVCPVLNVLSVVLNVLSVVLSVCSVCCVVPPDDNLVSLVVSLVSLVVSLVVLVVRPSHDPVSNVSSVVSNVSSVVSNVSVCCRRPVVVPDDPPDPDPPPDPDDDDPDDPPPDDPPDDPDPDPPPDPVVLLVLLLVLLVQLLVLLVQLQVQCVVFPPLHPLSVVLNVLSVVLNVCSVVVPDDPVRNLVSLVVSLVSLVVSLVVVVVDPPRHDPSSNVSSVSNNVSSVVSNVSD

Mean predicted aligned error: 17.19 Å